Protein 5J0C (pdb70)

Radius of gyration: 17.99 Å; Cα contacts (8 Å, |Δi|>4): 665; chains: 2; bounding box: 39×38×58 Å

Foldseek 3Di:
DKKWKWWKKADADAAWKFKFFPDPQTRQDTFGAHPRRMTTDTDIGPSADCDDPRHQQQTKIWIFRDHDPDPDTDIWIFGWHWDDDDPQKTKTKTWTDDPDRITIIMMIMDGD/DFKKKKWWKKAPADAAWKFKAWPPADGGPDIFGAHNRRMTTDTDIGGPADCDDPRHQQQIKIWIFSDHDDDPDTDIWIFGWHWDDDDPFKTKTKTWTGDPDPITIIMIMIGGHD

InterPro domains:
  IPR001424 Superoxide dismutase, copper/zinc binding domain [PF00080] (15-150)
  IPR001424 Superoxide dismutase, copper/zinc binding domain [PR00068] (45-67)
  IPR001424 Superoxide dismutase, copper/zinc binding domain [PR00068] (81-90)
  IPR001424 Superoxide dismutase, copper/zinc binding domain [PR00068] (100-122)
  IPR001424 Superoxide dismutase, copper/zinc binding domain [PR00068] (125-151)
  IPR001424 Superoxide dismutase, copper/zinc binding domain [cd00305] (3-147)
  IPR018152 Superoxide dismutase, copper/zinc, binding site [PS00087] (45-55)
  IPR018152 Superoxide dismutase, copper/zinc, binding site [PS00332] (139-150)
  IPR024134 Superoxide dismutase (Cu/Zn) / superoxide dismutase copper chaperone [PTHR10003] (2-152)
  IPR036423 Superoxide dismutase-like, copper/zinc binding domain superfamily [G3DSA:2.60.40.200] (2-154)
  IPR036423 Superoxide dismutase-like, copper/zinc binding domain superfamily [SSF49329] (3-153)

Organism: Homo sapiens (NCBI:txid9606)

Sequence (226 aa):
APVKVWGSIKGLTEGLHGFHVHGAGGDLGNVTADKDGVADVSIEDSVISLSGDHSIIGRTLVVHEKAGAGAGSRLASGVIGIAQAGAGATKAVAVLKGDGPVQGIINFEQKEMAPVKVWGSIKGLTEGLHGFHVHGAGGDLGNVTADKDGVADVSIEDSVISLSGDHSIIGRTLVVHEKAGAGAGSRLASGVIGIAQQAGAGATKAVAVLKGDGPVQGIINFEQKES

GO terms:
  GO:0004784 superoxide dismutase activity (F, IDA)
  GO:0019430 removal of superoxide radicals (P, IDA)
  GO:0042803 protein homodimerization activity (F, IPI)
  GO:0005737 cytoplasm (C, IDA)
  GO:0005634 nucleus (C, IDA)
  GO:0043087 regulation of GTPase activity (P, IDA)
  GO:0031267 small GTPase binding (F, IDA)
  GO:0032930 positive regulation of superoxide anion generation (P, IDA)
  GO:0072593 reactive oxygen species metabolic process (P, IDA)
  GO:0005515 protein binding (F, IPI)
  GO:0005758 mitochondrial intermembrane space (C, IDA)
  GO:0005829 cytosol (C, TAS)
  GO:0005739 mitochondrion (C, HTP)
  GO:0005576 extracellular region (C, TAS)
  GO:0005758 mitochondrial intermembrane space (C, TAS)
  GO:0042802 identical protein binding (F, IPI)
  GO:0006801 superoxide metabolic process (P, IDA)
  GO:1902177 positive regulation of oxidative stress-induced intrinsic apoptotic signaling pathway (P, IMP)
  GO:0005654 nucleoplasm (C, IDA)
  GO:0005829 cytosol (C, IDA)

Solvent-accessible surface area: 11356 Å² total; per-residue (Å²): 82,49,0,89,1,3,13,29,0,96,25,9,82,119,24,85,0,9,0,51,2,132,50,91,50,5,117,22,26,75,5,87,2,66,175,108,6,42,0,84,3,48,48,117,20,89,125,9,31,7,66,63,139,130,25,2,49,50,61,43,0,17,0,50,18,99,36,35,118,36,96,78,29,156,85,0,45,11,93,1,30,138,20,93,32,35,112,34,21,30,8,0,37,0,95,1,136,12,59,68,97,8,79,2,51,0,4,0,17,17,157,155,156,19,57,0,95,1,4,13,48,0,112,25,10,82,108,24,92,1,11,0,43,0,126,49,54,58,26,106,20,30,92,8,83,2,69,176,123,6,47,0,75,6,32,67,108,29,91,134,18,9,5,31,53,147,148,32,3,54,50,109,44,0,9,0,48,22,93,38,36,114,33,101,75,24,160,89,0,42,10,90,1,30,118,21,100,19,42,113,47,30,19,19,0,37,0,93,1,126,17,57,68,86,8,73,9,45,0,4,0,20,5,152,72,131

Structure (mmCIF, N/CA/C/O backbone):
data_5J0C
#
_entry.id   5J0C
#
_cell.length_a   73.310
_cell.length_b   73.310
_cell.length_c   68.680
_cell.angle_alpha   90.000
_cell.angle_beta   90.000
_cell.angle_gamma   120.000
#
_symmetry.space_group_name_H-M   'P 65'
#
loop_
_entity.id
_entity.type
_entity.pdbx_description
1 polymer 'Superoxide dismutase [Cu-Zn],Superoxide dismutase [Cu-Zn],OXIDOREDUCTASE,Superoxide dismutase [Cu-Zn]'
2 water water
#
loop_
_atom_site.group_PDB
_atom_site.id
_atom_site.type_symbol
_atom_site.label_atom_id
_atom_site.label_alt_id
_atom_site.label_comp_id
_atom_site.label_asym_id
_atom_site.label_entity_id
_atom_site.label_seq_id
_atom_site.pdbx_PDB_ins_code
_atom_site.Cartn_x
_atom_site.Cartn_y
_atom_site.Cartn_z
_atom_site.occupancy
_atom_site.B_iso_or_equiv
_atom_site.auth_seq_id
_atom_site.auth_comp_id
_atom_site.auth_asym_id
_atom_site.auth_atom_id
_atom_site.pdbx_PDB_model_num
ATOM 1 N N . ALA A 1 2 ? -34.093 28.892 2.518 1.00 32.36 1 ALA A N 1
ATOM 2 C CA . ALA A 1 2 ? -32.849 29.531 3.057 1.00 28.67 1 ALA A CA 1
ATOM 3 C C . ALA A 1 2 ? -31.604 28.920 2.426 1.00 25.70 1 ALA A C 1
ATOM 4 O O . ALA A 1 2 ? -31.559 27.708 2.215 1.00 24.10 1 ALA A O 1
ATOM 6 N N . PRO A 1 3 ? -30.576 29.747 2.153 1.00 22.81 2 PRO A N 1
ATOM 7 C CA . PRO A 1 3 ? -29.345 29.202 1.577 1.00 19.29 2 PRO A CA 1
ATOM 8 C C . PRO A 1 3 ? -28.645 28.199 2.483 1.00 16.43 2 PRO A C 1
ATOM 9 O O . PRO A 1 3 ? -28.686 28.322 3.704 1.00 18.46 2 PRO A O 1
ATOM 13 N N . VAL A 1 4 ? -28.011 27.209 1.869 1.00 14.61 3 VAL A N 1
ATOM 14 C CA . VAL A 1 4 ? -27.180 26.269 2.598 1.00 13.01 3 VAL A CA 1
ATOM 15 C C . VAL A 1 4 ? -25.736 26.771 2.576 1.00 14.06 3 VAL A C 1
ATOM 16 O O . VAL A 1 4 ? -25.201 27.080 1.512 1.00 15.91 3 VAL A O 1
ATOM 20 N N . LYS A 1 5 ? -25.125 26.869 3.755 1.00 13.02 4 LYS A N 1
ATOM 21 C CA . LYS A 1 5 ? -23.713 27.212 3.868 1.00 13.75 4 LYS A CA 1
ATOM 22 C C . LYS A 1 5 ? -22.909 25.910 3.862 1.00 12.00 4 LYS A C 1
ATOM 23 O O . LYS A 1 5 ? -23.212 24.980 4.619 1.00 13.95 4 LYS A O 1
ATOM 29 N N . VAL A 1 6 ? -21.895 25.848 2.998 1.00 12.00 5 VAL A N 1
ATOM 30 C CA . VAL A 1 6 ? -21.070 24.656 2.831 1.00 10.96 5 VAL A CA 1
ATOM 31 C C . VAL A 1 6 ? -19.622 25.059 3.095 1.00 12.08 5 VAL A C 1
ATOM 32 O O . VAL A 1 6 ? -19.086 25.939 2.424 1.00 13.21 5 VAL A O 1
ATOM 36 N N . TRP A 1 7 ? -18.994 24.449 4.088 1.00 10.96 6 TRP A N 1
ATOM 37 C CA . TRP A 1 7 ? -17.643 24.851 4.445 1.00 10.33 6 TRP A CA 1
ATOM 38 C C . TRP A 1 7 ? -16.853 23.723 5.078 1.00 10.61 6 TRP A C 1
ATOM 39 O O . TRP A 1 7 ? -17.415 22.817 5.686 1.00 12.24 6 TRP A O 1
ATOM 50 N N . GLY A 1 8 ? -15.536 23.818 4.942 1.00 10.57 7 GLY A N 1
ATOM 51 C CA . GLY A 1 8 ? -14.617 22.864 5.535 1.00 10.55 7 GLY A CA 1
ATOM 52 C C . GLY A 1 8 ? -13.358 22.820 4.712 1.00 10.29 7 GLY A C 1
ATOM 53 O O . GLY A 1 8 ? -12.989 23.812 4.062 1.00 11.33 7 GLY A O 1
ATOM 54 N N . SER A 1 9 ? -12.700 21.665 4.715 1.00 11.27 8 SER A N 1
ATOM 55 C CA . SER A 1 9 ? -11.470 21.528 3.966 1.00 12.11 8 SER A CA 1
ATOM 56 C C . SER A 1 9 ? -11.263 20.089 3.545 1.00 12.79 8 SER A C 1
ATOM 57 O O . SER A 1 9 ? -11.760 19.151 4.175 1.00 13.80 8 SER A O 1
ATOM 60 N N . ILE A 1 10 ? -10.523 19.943 2.461 1.00 13.89 9 ILE A N 1
ATOM 61 C CA . ILE A 1 10 ? -10.118 18.659 1.929 1.00 13.03 9 ILE A CA 1
ATOM 62 C C . ILE A 1 10 ? -8.610 18.700 1.741 1.00 13.19 9 ILE A C 1
ATOM 63 O O . ILE A 1 10 ? -8.063 19.674 1.223 1.00 14.32 9 ILE A O 1
ATOM 68 N N . LYS A 1 11 ? -7.949 17.630 2.155 1.00 14.12 10 LYS A N 1
ATOM 69 C CA . LYS A 1 11 ? -6.499 17.561 2.127 1.00 16.50 10 LYS A CA 1
ATOM 70 C C . LYS A 1 11 ? -6.064 16.350 1.301 1.00 15.14 10 LYS A C 1
ATOM 71 O O . LYS A 1 11 ? -6.873 15.465 0.999 1.00 13.33 10 LYS A O 1
ATOM 77 N N . GLY A 1 12 ? -4.800 16.349 0.888 1.00 14.89 11 GLY A N 1
ATOM 78 C CA . GLY A 1 12 ? -4.234 15.249 0.130 1.00 15.38 11 GLY A CA 1
ATOM 79 C C . GLY A 1 12 ? -4.495 15.288 -1.358 1.00 14.54 11 GLY A C 1
ATOM 80 O O . GLY A 1 12 ? -4.205 14.322 -2.072 1.00 18.07 11 GLY A O 1
ATOM 81 N N . LEU A 1 13 ? -5.042 16.403 -1.836 1.00 13.30 12 LEU A N 1
ATOM 82 C CA . LEU A 1 13 ? -5.356 16.572 -3.249 1.00 13.44 12 LEU A CA 1
ATOM 83 C C . LEU A 1 13 ? -4.154 17.029 -4.066 1.00 15.35 12 LEU A C 1
ATOM 84 O O . LEU A 1 13 ? -3.227 17.643 -3.540 1.00 16.90 12 LEU A O 1
ATOM 89 N N . THR A 1 14 ? -4.183 16.740 -5.361 1.00 15.72 13 THR A N 1
ATOM 90 C CA . THR A 1 14 ? -3.239 17.347 -6.283 1.00 17.38 13 THR A CA 1
ATOM 91 C C . THR A 1 14 ? -3.580 18.832 -6.404 1.00 15.70 13 THR A C 1
ATOM 92 O O . THR A 1 14 ? -4.744 19.230 -6.258 1.00 16.43 13 THR A O 1
ATOM 96 N N . GLU A 1 15 ? -2.562 19.651 -6.650 1.00 16.23 14 GLU A N 1
ATOM 97 C CA . GLU A 1 15 ? -2.750 21.095 -6.787 1.00 15.86 14 GLU A CA 1
ATOM 98 C C . GLU A 1 15 ? -3.686 21.375 -7.962 1.00 16.84 14 GLU A C 1
ATOM 99 O O . GLU A 1 15 ? -3.572 20.754 -9.017 1.00 18.47 14 GLU A O 1
ATOM 105 N N . GLY A 1 16 ? -4.630 22.287 -7.756 1.00 14.66 15 GLY A N 1
ATOM 106 C CA . GLY A 1 16 ? -5.527 22.709 -8.810 1.00 14.82 15 GLY A CA 1
ATOM 107 C C . GLY A 1 16 ? -6.995 22.486 -8.515 1.00 13.38 15 GLY A C 1
ATOM 108 O O . GLY A 1 16 ? -7.410 22.327 -7.361 1.00 13.69 15 GLY A O 1
ATOM 109 N N . LEU A 1 17 ? -7.762 22.463 -9.594 1.00 14.74 16 LEU A N 1
ATOM 110 C CA . LEU A 1 17 ? -9.213 22.450 -9.557 1.00 13.45 16 LEU A CA 1
ATOM 111 C C . LEU A 1 17 ? -9.755 21.027 -9.498 1.00 13.73 16 LEU A C 1
ATOM 112 O O . LEU A 1 17 ? -9.325 20.177 -10.262 1.00 16.60 16 LEU A O 1
ATOM 117 N N . HIS A 1 18 ? -10.703 20.783 -8.596 1.00 11.68 17 HIS A N 1
ATOM 118 C CA . HIS A 1 18 ? -11.317 19.470 -8.421 1.00 11.66 17 HIS A CA 1
ATOM 119 C C . HIS A 1 18 ? -12.830 19.581 -8.387 1.00 11.68 17 HIS A C 1
ATOM 120 O O . HIS A 1 18 ? -13.390 20.290 -7.555 1.00 11.40 17 HIS A O 1
ATOM 127 N N . GLY A 1 19 ? -13.493 18.862 -9.285 1.00 11.9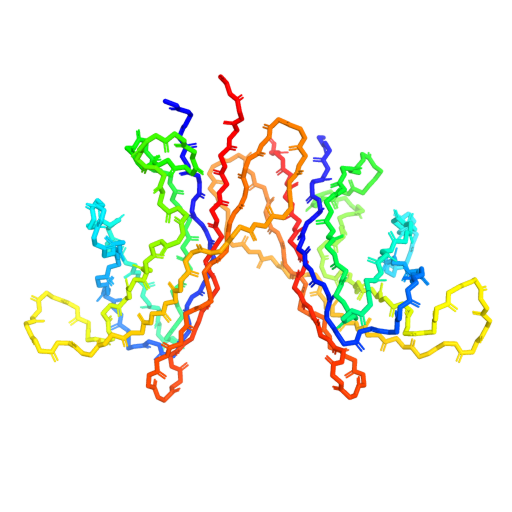2 18 GLY A N 1
ATOM 128 C CA . GLY A 1 19 ? -14.945 18.815 -9.306 1.00 12.15 18 GLY A CA 1
ATOM 129 C C . GLY A 1 19 ? -15.516 18.343 -7.975 1.00 10.71 18 GLY A C 1
ATOM 130 O O . GLY A 1 19 ? -14.985 17.427 -7.349 1.00 11.10 18 GLY A O 1
ATOM 131 N N . PHE A 1 20 ? -16.615 18.963 -7.566 1.00 11.00 19 PHE A N 1
ATOM 132 C CA . PHE A 1 20 ? -17.162 18.823 -6.203 1.00 9.75 19 PHE A CA 1
ATOM 133 C C . PHE A 1 20 ? -18.681 18.718 -6.326 1.00 9.63 19 PHE A C 1
ATOM 134 O O . PHE A 1 20 ? -19.338 19.702 -6.664 1.00 9.57 19 PHE A O 1
ATOM 142 N N . HIS A 1 21 ? -19.232 17.525 -6.112 1.00 9.39 20 HIS A N 1
ATOM 143 C CA . HIS A 1 21 ? -20.647 17.268 -6.403 1.00 9.86 20 HIS A CA 1
ATOM 144 C C . HIS A 1 21 ? -21.338 16.481 -5.311 1.00 9.84 20 HIS A C 1
ATOM 145 O O . HIS A 1 21 ? -20.731 15.632 -4.678 1.00 10.43 20 HIS A O 1
ATOM 152 N N . VAL A 1 22 ? -22.633 16.739 -5.138 1.00 10.53 21 VAL A N 1
ATOM 153 C CA . VAL A 1 22 ? -23.513 15.843 -4.420 1.00 10.05 21 VAL A CA 1
ATOM 154 C C . VAL A 1 22 ? -24.119 14.908 -5.454 1.00 11.46 21 VAL A C 1
ATOM 155 O O . VAL A 1 22 ? -24.656 15.361 -6.464 1.00 12.69 21 VAL A O 1
ATOM 159 N N . HIS A 1 23 ? -24.014 13.609 -5.216 1.00 11.65 22 HIS A N 1
ATOM 160 C CA . HIS A 1 23 ? -24.568 12.620 -6.125 1.00 13.53 22 HIS A CA 1
ATOM 161 C C . HIS A 1 23 ? -26.051 12.865 -6.387 1.00 15.46 22 HIS A C 1
ATOM 162 O O . HIS A 1 23 ? -26.822 13.105 -5.462 1.00 19.42 22 HIS A O 1
ATOM 169 N N . GLY A 1 24 ? -26.430 12.814 -7.661 1.00 17.13 23 GLY A N 1
ATOM 170 C CA . GLY A 1 24 ? -27.834 12.941 -8.064 1.00 19.13 23 GLY A CA 1
ATOM 171 C C . GLY A 1 24 ? -28.208 14.295 -8.628 1.00 19.95 23 GLY A C 1
ATOM 172 O O . GLY A 1 24 ? -27.348 15.134 -8.867 1.00 20.75 23 GLY A O 1
ATOM 173 N N . ALA A 1 25 ? -29.503 14.509 -8.827 1.00 23.43 24 ALA A N 1
ATOM 174 C CA . ALA A 1 25 ? -29.993 15.745 -9.436 1.00 24.10 24 ALA A CA 1
ATOM 175 C C . ALA A 1 25 ? -29.741 16.942 -8.536 1.00 20.76 24 ALA A C 1
ATOM 176 O O . ALA A 1 25 ? -29.826 16.840 -7.316 1.00 22.64 24 ALA A O 1
ATOM 178 N N . 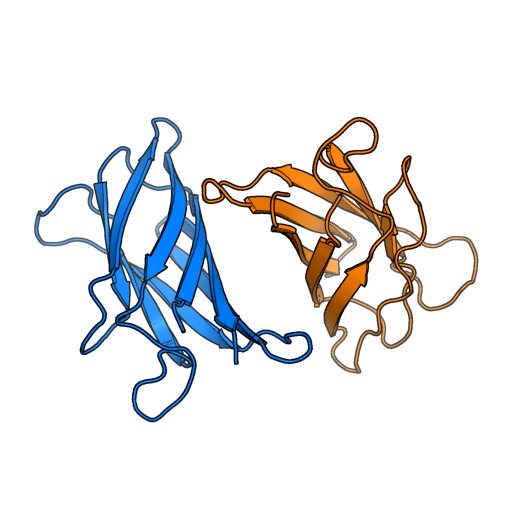GLY A 1 26 ? -29.420 18.074 -9.150 1.00 18.56 25 GLY A N 1
ATOM 179 C CA . GLY A 1 26 ? -29.270 19.331 -8.422 1.00 18.24 25 GLY A CA 1
ATOM 180 C C . GLY A 1 26 ? -28.029 19.370 -7.554 1.00 15.91 25 GLY A C 1
ATOM 181 O O . GLY A 1 26 ? -28.003 20.080 -6.554 1.00 17.25 25 GLY A O 1
ATOM 182 N N . GLY A 1 27 ? -26.997 18.614 -7.938 1.00 14.32 26 GLY A N 1
ATOM 183 C CA . GLY A 1 27 ? -25.829 18.437 -7.075 1.00 12.97 26 GLY A CA 1
ATOM 184 C C . GLY A 1 27 ? -24.487 18.983 -7.532 1.00 12.82 26 GLY A C 1
ATOM 185 O O . GLY A 1 27 ? -23.479 18.684 -6.901 1.00 14.96 26 GLY A O 1
ATOM 186 N N . ASP A 1 28 ? -24.455 19.792 -8.592 1.00 13.95 27 ASP A N 1
ATOM 187 C CA . ASP A 1 28 ? -23.193 20.275 -9.130 1.00 15.12 27 ASP A CA 1
ATOM 188 C C . ASP A 1 28 ? -22.750 21.518 -8.372 1.00 14.53 27 ASP A C 1
ATOM 189 O O . ASP A 1 28 ? -23.046 22.651 -8.777 1.00 16.42 27 ASP A O 1
ATOM 194 N N . LEU A 1 29 ? -22.016 21.311 -7.281 1.00 14.48 28 LEU A N 1
ATOM 195 C CA . LEU A 1 29 ? -21.670 22.416 -6.379 1.00 15.30 28 LEU A CA 1
ATOM 196 C C . LEU A 1 29 ? -20.654 23.344 -6.996 1.00 17.25 28 LEU A C 1
ATOM 197 O O . LEU A 1 29 ? -20.636 24.526 -6.676 1.00 22.62 28 LEU A O 1
ATOM 202 N N . GLY A 1 30 ? -19.835 22.804 -7.894 1.00 12.63 29 GLY A N 1
ATOM 203 C CA . GLY A 1 30 ? -18.769 23.550 -8.556 1.00 13.02 29 GLY A CA 1
ATOM 204 C C . GLY A 1 30 ? -17.454 22.818 -8.408 1.00 13.89 29 GLY A C 1
ATOM 205 O O . GLY A 1 30 ? -17.368 21.611 -8.679 1.00 13.15 29 GLY A O 1
ATOM 206 N N . ASN A 1 31 ? -16.429 23.555 -7.993 1.00 14.38 30 ASN A N 1
ATOM 207 C CA . ASN A 1 31 ? -15.098 23.006 -7.783 1.00 12.48 30 ASN A CA 1
ATOM 208 C C . ASN A 1 31 ? -14.523 23.460 -6.468 1.00 12.35 30 ASN A C 1
ATOM 209 O O . ASN A 1 31 ? -14.918 24.500 -5.928 1.00 14.56 30 ASN A O 1
ATOM 214 N N . VAL A 1 32 ? -13.573 22.675 -5.969 1.00 11.24 31 VAL A N 1
ATOM 215 C CA . VAL A 1 32 ? -12.676 23.126 -4.909 1.00 11.40 31 VAL A CA 1
ATOM 216 C C . VAL A 1 32 ? -11.288 23.328 -5.515 1.00 11.45 31 VAL A C 1
ATOM 217 O O . VAL A 1 32 ? -10.936 22.708 -6.526 1.00 12.84 31 VAL A O 1
ATOM 221 N N . THR A 1 33 ? -10.517 24.212 -4.901 1.00 11.09 32 THR A N 1
ATOM 222 C CA . THR A 1 33 ? -9.194 24.546 -5.391 1.00 12.25 32 THR A CA 1
ATOM 223 C C . THR A 1 33 ? -8.174 24.153 -4.341 1.00 12.37 32 THR A C 1
ATOM 224 O O . THR A 1 33 ? -8.185 24.679 -3.233 1.00 14.05 32 THR A O 1
ATOM 228 N N . ALA A 1 34 ? -7.301 23.223 -4.701 1.00 12.98 33 ALA A N 1
ATOM 229 C CA . ALA A 1 34 ? -6.262 22.762 -3.798 1.00 12.48 33 ALA A CA 1
ATOM 230 C C . ALA A 1 34 ? -4.989 23.565 -4.031 1.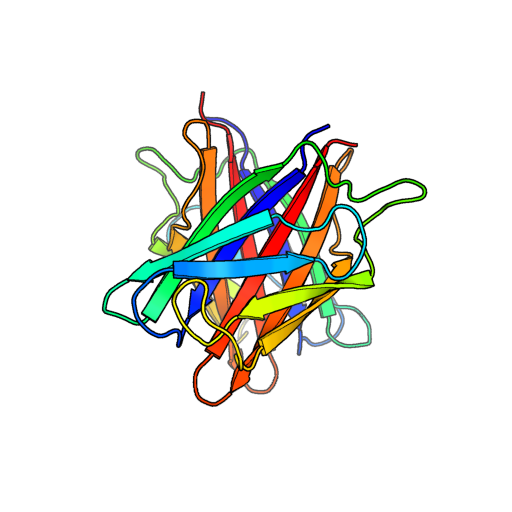00 13.69 33 ALA A C 1
ATOM 231 O O . ALA A 1 34 ? -4.595 23.791 -5.175 1.00 14.93 33 ALA A O 1
ATOM 233 N N . ASP A 1 35 ? -4.353 23.985 -2.940 1.00 14.03 34 ASP A N 1
ATOM 234 C CA . ASP A 1 35 ? -3.091 24.729 -2.994 1.00 14.99 34 ASP A CA 1
ATOM 235 C C . ASP A 1 35 ? -1.872 23.820 -3.239 1.00 16.50 34 ASP A C 1
ATOM 236 O O . ASP A 1 35 ? -2.016 22.610 -3.446 1.00 14.95 34 ASP A O 1
ATOM 241 N N . LYS A 1 36 ? -0.678 24.408 -3.222 1.00 19.11 35 LYS A N 1
ATOM 242 C CA . LYS A 1 36 ? 0.578 23.654 -3.397 1.00 20.13 35 LYS A CA 1
ATOM 243 C C . LYS A 1 36 ? 0.854 22.579 -2.333 1.00 21.19 35 LYS A C 1
ATOM 244 O O . LYS A 1 36 ? 1.732 21.729 -2.527 1.00 26.49 35 LYS A O 1
ATOM 250 N N . ASP A 1 37 ? 0.127 22.639 -1.221 1.00 18.04 36 ASP A N 1
ATOM 251 C CA . ASP A 1 37 ? 0.215 21.659 -0.151 1.00 17.01 36 ASP A CA 1
ATOM 252 C C . ASP A 1 37 ? -0.886 20.599 -0.270 1.00 14.88 36 ASP A C 1
ATOM 253 O O . ASP A 1 37 ? -0.967 19.711 0.574 1.00 17.38 36 ASP A O 1
ATOM 258 N N . GLY A 1 38 ? -1.733 20.708 -1.298 1.00 13.91 37 GLY A N 1
ATOM 259 C CA . GLY A 1 38 ? -2.822 19.761 -1.517 1.00 13.86 37 GLY A CA 1
ATOM 260 C C . GLY A 1 38 ? -4.044 19.992 -0.657 1.00 13.31 37 GLY A C 1
ATOM 261 O O . GLY A 1 38 ? -4.876 19.094 -0.502 1.00 13.42 37 GLY A O 1
ATOM 262 N N . VAL A 1 39 ? -4.161 21.200 -0.112 1.00 12.59 38 VAL A N 1
ATOM 263 C CA . VAL A 1 39 ? -5.238 21.550 0.795 1.00 12.27 38 VAL A CA 1
ATOM 264 C C . VAL A 1 39 ? -6.209 22.486 0.084 1.00 11.63 38 VAL A C 1
ATOM 265 O O . VAL A 1 39 ? -5.793 23.508 -0.481 1.00 12.65 38 VAL A O 1
ATOM 269 N N . ALA A 1 40 ? -7.493 22.120 0.106 1.00 11.19 39 ALA A N 1
ATOM 270 C CA . ALA A 1 40 ? -8.550 22.942 -0.458 1.00 11.24 39 ALA A CA 1
ATOM 271 C C . ALA A 1 40 ? -9.494 23.390 0.648 1.00 12.22 39 ALA A C 1
ATOM 272 O O . ALA A 1 40 ? -10.105 22.565 1.315 1.00 15.56 39 ALA A O 1
ATOM 274 N N . ASP A 1 41 ? -9.589 24.699 0.843 1.00 12.56 40 ASP A N 1
ATOM 275 C CA . ASP A 1 41 ? -10.576 25.289 1.738 1.00 12.52 40 ASP A CA 1
ATOM 276 C C . ASP A 1 41 ? -11.852 25.524 0.967 1.00 12.24 40 ASP A C 1
ATOM 277 O O . ASP A 1 41 ? -11.841 25.985 -0.175 1.00 14.47 40 ASP A O 1
ATOM 282 N N . VAL A 1 42 ? -12.958 25.250 1.633 1.00 11.11 41 VAL A N 1
ATOM 283 C CA . VAL A 1 42 ? -14.280 25.379 1.040 1.00 11.81 41 VAL A CA 1
ATOM 284 C C . VAL A 1 42 ? -15.097 26.350 1.870 1.00 12.39 41 VAL A C 1
ATOM 285 O O . VAL A 1 42 ? -15.176 26.208 3.087 1.00 13.18 41 VAL A O 1
ATOM 289 N N . SER A 1 43 ? -15.705 27.323 1.194 1.00 13.55 42 SER A N 1
ATOM 290 C CA . SER A 1 43 ? -16.649 28.251 1.812 1.00 13.83 42 SER A CA 1
ATOM 291 C C . SER A 1 43 ? -17.623 28.749 0.742 1.00 14.05 42 SER A C 1
ATOM 292 O O . SER A 1 43 ? -17.338 29.720 0.028 1.00 18.90 42 SER A O 1
ATOM 295 N N . ILE A 1 44 ? -18.759 28.064 0.636 1.00 15.82 43 ILE A N 1
ATOM 296 C CA . ILE A 1 44 ? -19.742 28.255 -0.436 1.00 15.30 43 ILE A CA 1
ATOM 297 C C . ILE A 1 44 ? -21.100 28.519 0.211 1.00 15.24 43 ILE A C 1
ATOM 298 O O . ILE A 1 44 ? -21.412 28.001 1.285 1.00 16.40 43 ILE A O 1
ATOM 303 N N . GLU A 1 45 ? -21.889 29.346 -0.461 1.00 16.33 44 GLU A N 1
ATOM 304 C CA . GLU A 1 45 ? -23.290 29.535 -0.163 1.00 17.17 44 GLU A CA 1
ATOM 305 C C . GLU A 1 45 ? -24.038 28.992 -1.375 1.00 16.03 44 GLU A C 1
ATOM 306 O O . GLU A 1 45 ? -23.649 29.254 -2.527 1.00 16.46 44 GLU A O 1
ATOM 312 N N . ASP A 1 46 ? -25.085 28.217 -1.126 1.00 14.10 45 ASP A N 1
ATOM 313 C CA . ASP A 1 46 ? -25.794 27.530 -2.198 1.00 13.95 45 ASP A CA 1
ATOM 314 C C . ASP A 1 46 ? -27.292 27.561 -1.932 1.00 13.89 45 ASP A C 1
ATOM 315 O O . ASP A 1 46 ? -27.763 26.973 -0.958 1.00 15.93 45 ASP A O 1
ATOM 320 N N . SER A 1 47 ? -28.028 28.253 -2.805 1.00 16.67 46 SER A N 1
ATOM 321 C CA . SER A 1 47 ? -29.478 28.385 -2.662 1.00 17.64 46 SER A CA 1
ATOM 322 C C . SER A 1 47 ? -30.257 27.394 -3.533 1.00 18.03 46 SER A C 1
ATOM 323 O O . SER A 1 47 ? -31.485 27.446 -3.583 1.00 22.29 46 SER A O 1
ATOM 326 N N . VAL A 1 48 ? -29.545 26.489 -4.202 1.00 17.49 47 VAL A N 1
ATOM 327 C CA . VAL A 1 48 ? -30.170 25.432 -5.003 1.00 19.82 47 VAL A CA 1
ATOM 328 C C . VAL A 1 48 ? -30.419 24.174 -4.168 1.00 18.28 47 VAL A C 1
ATOM 329 O O . VAL A 1 48 ? -31.471 23.555 -4.281 1.00 22.84 47 VAL A O 1
ATOM 333 N N . ILE A 1 49 ? -29.435 23.782 -3.365 1.00 16.58 48 ILE A N 1
ATOM 334 C CA . ILE A 1 49 ? -29.562 22.615 -2.487 1.00 14.61 48 ILE A CA 1
ATOM 335 C C . ILE A 1 49 ? -30.316 22.959 -1.204 1.00 14.34 48 ILE A C 1
ATOM 336 O O . ILE A 1 49 ? -30.462 24.124 -0.845 1.00 17.04 48 ILE A O 1
ATOM 341 N N . SER A 1 50 ? -30.787 21.932 -0.515 1.00 14.76 49 SER A N 1
ATOM 342 C CA . SER A 1 50 ? -31.472 22.099 0.768 1.00 14.93 49 SER A CA 1
ATOM 343 C C . SER A 1 50 ? -31.156 20.939 1.697 1.00 15.52 49 SER A C 1
ATOM 344 O O . SER A 1 50 ? -30.828 19.843 1.236 1.00 15.61 49 SER A O 1
ATOM 347 N N . LEU A 1 51 ? -31.243 21.196 3.003 1.00 15.42 50 LEU A N 1
ATOM 348 C CA . LEU A 1 51 ? -31.107 20.146 4.020 1.00 16.71 50 LEU A CA 1
ATOM 349 C C . LEU A 1 51 ? -32.458 19.623 4.520 1.00 18.44 50 LEU A C 1
ATOM 350 O O . LEU A 1 51 ? -32.514 18.798 5.425 1.00 19.50 50 LEU A O 1
ATOM 355 N N . SER A 1 52 ? -33.545 20.088 3.923 1.00 22.36 51 SER A N 1
ATOM 356 C CA . SER A 1 52 ? -34.874 19.613 4.302 1.00 25.43 51 SER A CA 1
ATOM 357 C C . SER A 1 52 ? -35.781 19.548 3.088 1.00 31.05 51 SER A C 1
ATOM 358 O O . SER A 1 52 ? -35.421 20.024 2.006 1.00 32.67 51 SER A O 1
ATOM 361 N N . GLY A 1 53 ? -36.946 18.935 3.269 1.00 35.32 52 GLY A N 1
ATOM 362 C CA . GLY A 1 53 ? -37.908 18.778 2.184 1.00 41.82 52 GLY A CA 1
ATOM 363 C C . GLY A 1 53 ? -37.628 17.557 1.330 1.00 44.11 52 GLY A C 1
ATOM 364 O O . GLY A 1 53 ? -36.721 16.771 1.618 1.00 42.91 52 GLY A O 1
ATOM 365 N N . ASP A 1 54 ? -38.403 17.416 0.260 1.00 50.73 53 ASP A N 1
ATOM 366 C CA . ASP A 1 54 ? -38.374 16.196 -0.555 1.00 60.31 53 ASP A CA 1
ATOM 367 C C . ASP A 1 54 ? -37.095 16.029 -1.391 1.00 49.49 53 ASP A C 1
ATOM 368 O O . ASP A 1 54 ? -36.828 14.937 -1.896 1.00 55.90 53 ASP A O 1
ATOM 373 N N . HIS A 1 55 ? -36.309 17.098 -1.526 1.00 39.61 54 HIS A N 1
ATOM 374 C CA . HIS A 1 55 ? -35.020 17.025 -2.216 1.00 37.92 54 HIS A CA 1
ATOM 375 C C . HIS A 1 55 ? -33.831 17.284 -1.280 1.00 28.31 54 HIS A C 1
ATOM 376 O O . HIS A 1 55 ? -32.745 17.661 -1.730 1.00 31.61 54 HIS A O 1
ATOM 383 N N . SER A 1 56 ? -34.029 17.052 0.013 1.00 25.89 55 SER A N 1
ATOM 384 C CA . SER A 1 56 ? -32.951 17.181 0.984 1.00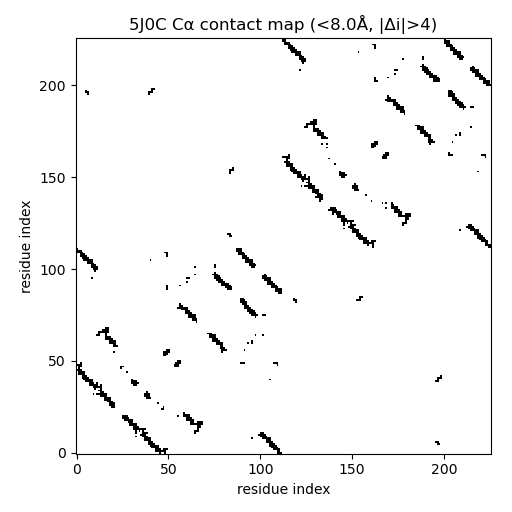 20.39 55 SER A CA 1
ATOM 385 C C . SER A 1 56 ? -31.730 16.370 0.573 1.00 18.15 55 SER A C 1
ATOM 386 O O . SER A 1 56 ? -31.863 15.233 0.116 1.00 22.45 55 SER A O 1
ATOM 389 N N . ILE A 1 57 ? -30.542 16.947 0.757 1.00 15.75 56 ILE A N 1
ATOM 390 C CA . ILE A 1 57 ? -29.301 16.231 0.453 1.00 15.41 56 ILE A CA 1
ATOM 391 C C . ILE A 1 57 ? -28.802 15.362 1.609 1.00 13.78 56 ILE A C 1
ATOM 392 O O . ILE A 1 57 ? -27.801 14.668 1.465 1.00 14.62 56 ILE A O 1
ATOM 397 N N . ILE A 1 58 ? -29.503 15.377 2.740 1.00 13.10 57 ILE A N 1
ATOM 398 C CA . ILE A 1 58 ? -29.170 14.489 3.852 1.00 12.63 57 ILE A CA 1
ATOM 399 C C . ILE A 1 58 ? -29.225 13.036 3.363 1.00 11.91 57 ILE A C 1
ATOM 400 O O . ILE A 1 58 ? -30.211 12.598 2.766 1.00 14.95 57 ILE A O 1
ATOM 405 N N . GLY A 1 59 ? -28.152 12.297 3.628 1.00 11.81 58 GLY A N 1
ATOM 406 C CA . GLY A 1 59 ? -28.039 10.920 3.198 1.00 12.25 58 GLY A CA 1
ATOM 407 C C . GLY A 1 59 ? -27.540 10.713 1.785 1.00 12.84 58 GLY A C 1
ATOM 408 O O . GLY A 1 59 ? -27.350 9.565 1.375 1.00 13.17 58 GLY A O 1
ATOM 409 N N . ARG A 1 60 ? -27.360 11.798 1.025 1.00 11.16 59 ARG A N 1
ATOM 410 C CA . ARG A 1 60 ? -26.742 11.702 -0.284 1.00 10.66 59 ARG A CA 1
ATOM 411 C C . ARG A 1 60 ? -25.226 11.690 -0.125 1.00 10.01 59 ARG A C 1
ATOM 412 O O . ARG A 1 60 ? -24.684 12.112 0.906 1.00 10.91 59 ARG A O 1
ATOM 420 N N . THR A 1 61 ? -24.543 11.208 -1.151 1.00 10.01 60 THR A N 1
ATOM 421 C CA . THR A 1 61 ? -23.096 11.110 -1.128 1.00 10.45 60 THR A CA 1
ATOM 422 C C . THR A 1 61 ? -22.451 12.349 -1.748 1.00 9.70 60 THR A C 1
ATOM 423 O O . THR A 1 61 ? -22.812 12.769 -2.856 1.00 11.72 60 THR A O 1
ATOM 427 N N . LEU A 1 62 ? -21.507 12.927 -1.014 1.00 10.21 61 LEU A N 1
ATOM 428 C CA . LEU A 1 62 ? -20.703 14.040 -1.494 1.00 9.74 61 LEU A CA 1
ATOM 429 C C . LEU A 1 62 ? -19.432 13.464 -2.084 1.00 9.36 61 LEU A C 1
ATOM 430 O O . LEU A 1 62 ? -18.820 12.583 -1.478 1.00 9.76 61 LEU A O 1
ATOM 435 N N . VAL A 1 63 ? -19.023 13.958 -3.244 1.00 9.30 62 VAL A N 1
ATOM 436 C CA . VAL A 1 63 ? -17.819 13.460 -3.898 1.00 9.21 62 VAL A CA 1
ATOM 437 C C . VAL A 1 63 ? -16.897 14.596 -4.341 1.00 9.26 62 VAL A C 1
ATOM 438 O O . VAL A 1 63 ? -17.344 15.711 -4.623 1.00 9.87 62 VAL A O 1
ATOM 442 N N . VAL A 1 64 ? -15.607 14.287 -4.401 1.00 10.26 63 VAL A N 1
ATOM 443 C CA . VAL A 1 64 ? -14.621 15.170 -4.983 1.00 10.45 63 VAL A CA 1
ATOM 444 C C . VAL A 1 64 ? -13.770 14.362 -5.962 1.00 10.55 63 VAL A C 1
ATOM 445 O O . VAL A 1 64 ? -13.300 13.282 -5.638 1.00 11.75 63 VAL A O 1
ATOM 449 N N . HIS A 1 65 ? -13.592 14.890 -7.168 1.00 10.77 64 HIS A N 1
ATOM 450 C CA . HIS A 1 65 ? -12.752 14.255 -8.172 1.00 11.90 64 HIS A CA 1
ATOM 451 C C . HIS A 1 65 ? -11.311 14.363 -7.736 1.00 13.03 64 HIS A C 1
ATOM 452 O O . HIS A 1 65 ? -10.835 15.458 -7.480 1.00 14.32 64 HIS A O 1
ATOM 459 N N . GLU A 1 66 ? -10.622 13.230 -7.648 1.00 13.53 65 GLU A N 1
ATOM 460 C CA . GLU A 1 66 ? -9.206 13.238 -7.280 1.00 14.52 65 GLU A CA 1
ATOM 461 C C . GLU A 1 66 ? -8.323 13.729 -8.425 1.00 17.13 65 GLU A C 1
ATOM 462 O O . GLU A 1 66 ? -7.256 14.281 -8.180 1.00 18.06 65 GLU A O 1
ATOM 468 N N . LYS A 1 67 ? -8.759 13.539 -9.667 1.00 17.82 66 LYS A N 1
ATOM 469 C CA . LYS A 1 67 ? -8.043 14.083 -10.823 1.00 19.81 66 LYS A CA 1
ATOM 470 C C . LYS A 1 67 ? -8.338 15.576 -10.927 1.00 19.44 66 LYS A C 1
ATOM 471 O O . LYS A 1 67 ? -9.501 15.982 -10.892 1.00 19.84 66 LYS A O 1
ATOM 477 N N . ALA A 1 68 ? -7.286 16.385 -11.027 1.00 21.44 67 ALA A N 1
ATOM 478 C CA . ALA A 1 68 ? -7.431 17.828 -11.185 1.00 18.82 67 ALA A CA 1
ATOM 479 C C . ALA A 1 68 ? -7.898 18.161 -12.601 1.00 21.29 67 ALA A C 1
ATOM 480 O O . ALA A 1 68 ? -7.571 17.451 -13.556 1.00 26.06 67 ALA A O 1
ATOM 482 N N . GLY A 1 69 ? -8.664 19.243 -12.722 1.00 25.88 68 GLY A N 1
ATOM 483 C CA . GLY A 1 69 ? -9.133 19.735 -14.013 1.00 29.49 68 GLY A CA 1
ATOM 484 C C . GLY A 1 69 ? -10.457 19.111 -14.400 1.00 33.48 68 GLY A C 1
ATOM 485 O O . GLY A 1 69 ? -11.072 18.401 -13.605 1.00 40.29 68 GLY A O 1
ATOM 486 N N . ALA A 1 70 ? -10.887 19.368 -15.633 1.00 46.48 69 ALA A N 1
ATOM 487 C CA . ALA A 1 70 ? -12.179 18.869 -16.119 1.00 52.86 69 ALA A CA 1
ATOM 488 C C . ALA A 1 70 ? -12.073 17.518 -16.857 1.00 68.21 69 ALA A C 1
ATOM 489 O O . ALA A 1 70 ? -13.023 17.101 -17.523 1.00 76.65 69 ALA A O 1
ATOM 491 N N . GLY A 1 71 ? -10.938 16.828 -16.713 1.00 68.95 70 GLY A N 1
ATOM 492 C CA . GLY A 1 71 ? -10.659 15.594 -17.464 1.00 56.88 70 GLY A CA 1
ATOM 493 C C . GLY A 1 71 ? -11.367 14.331 -16.993 1.00 62.35 70 GLY A C 1
ATOM 494 O O . GLY A 1 71 ? -11.878 14.267 -15.873 1.00 67.18 70 GLY A O 1
ATOM 495 N N . ALA A 1 72 ? -11.375 13.316 -17.859 1.00 65.60 71 ALA A N 1
ATOM 496 C CA . ALA A 1 72 ? -12.068 12.043 -17.602 1.00 64.97 71 ALA A CA 1
ATOM 497 C C . ALA A 1 72 ? -11.205 11.040 -16.826 1.00 48.07 71 ALA A C 1
ATOM 498 O O . ALA A 1 72 ? -9.994 11.220 -16.691 1.00 48.32 71 ALA A O 1
ATOM 500 N N . GLY A 1 73 ? -11.845 9.986 -16.320 1.00 48.33 72 GLY A N 1
ATOM 501 C CA . GLY A 1 73 ? -11.144 8.869 -15.675 1.00 47.87 72 GLY A CA 1
ATOM 502 C C . GLY A 1 73 ? -10.670 9.132 -14.254 1.00 43.45 72 GLY A C 1
ATOM 503 O O . GLY A 1 73 ? -9.746 8.471 -13.766 1.00 42.07 72 GLY A O 1
ATOM 504 N N . SER A 1 74 ? -11.305 10.091 -13.584 1.00 35.76 73 SER A N 1
ATOM 505 C CA . SER A 1 74 ? -10.964 10.419 -12.210 1.00 33.13 73 SER A CA 1
ATOM 506 C C . SER A 1 74 ? -11.520 9.386 -11.223 1.00 30.87 73 SER A C 1
ATOM 507 O O . SER A 1 74 ? -12.608 8.832 -11.407 1.00 41.94 73 SER A O 1
ATOM 510 N N . ARG A 1 75 ? -10.733 9.149 -10.181 1.00 29.88 74 ARG A N 1
ATOM 511 C CA . ARG A 1 75 ? -11.162 8.413 -9.007 1.00 23.73 74 ARG A CA 1
ATOM 512 C C . ARG A 1 75 ? -11.836 9.451 -8.094 1.00 16.18 74 ARG A C 1
ATOM 513 O O . ARG A 1 75 ? -11.689 10.656 -8.321 1.00 18.77 74 ARG A O 1
ATOM 521 N N . LEU A 1 76 ? -12.601 8.996 -7.104 1.00 15.89 75 LEU A N 1
ATOM 522 C CA . LEU A 1 76 ? -13.331 9.898 -6.196 1.00 12.26 75 LEU A CA 1
ATOM 523 C C . LEU A 1 76 ? -12.942 9.683 -4.752 1.00 13.09 75 LEU A C 1
ATOM 524 O O . LEU A 1 76 ? -12.672 8.559 -4.329 1.00 16.72 75 LEU A O 1
ATOM 529 N N . ALA A 1 77 ? -12.939 10.771 -3.995 1.00 13.29 76 ALA A N 1
ATOM 530 C CA . ALA A 1 77 ? -13.076 10.696 -2.554 1.00 12.64 76 ALA A CA 1
ATOM 531 C C . ALA A 1 77 ? -14.529 11.011 -2.250 1.00 11.13 76 ALA A C 1
ATOM 532 O O . ALA A 1 77 ? -15.141 11.853 -2.908 1.00 11.36 76 ALA A O 1
ATOM 534 N N . SER A 1 78 ? -15.099 10.312 -1.280 1.00 10.30 77 SER A N 1
ATOM 535 C CA . SER A 1 78 ? -16.535 10.406 -1.052 1.00 11.89 77 SER A CA 1
ATOM 536 C C . SER A 1 78 ? -16.879 10.227 0.411 1.00 11.28 77 SER A C 1
ATOM 537 O O . SER A 1 78 ? -16.100 9.672 1.192 1.00 12.18 77 SER A O 1
ATOM 540 N N . GLY A 1 79 ? -18.067 10.697 0.763 1.00 11.19 78 GLY A N 1
ATOM 541 C CA . GLY A 1 79 ? -18.626 10.460 2.084 1.00 10.37 78 GLY A CA 1
ATOM 542 C C . GLY A 1 79 ? -20.093 10.790 2.080 1.00 10.54 78 GLY A C 1
ATOM 543 O O . GLY A 1 79 ? -20.536 11.626 1.298 1.00 12.23 78 GLY A O 1
ATOM 544 N N . VAL A 1 80 ? -20.839 10.134 2.956 1.00 11.45 79 VAL A N 1
ATOM 545 C CA . VAL A 1 80 ? -22.282 10.341 3.041 1.00 10.92 79 VAL A CA 1
ATOM 546 C C . VAL A 1 80 ? -22.549 11.570 3.907 1.00 10.56 79 VAL A C 1
ATOM 547 O O . VAL A 1 80 ? -21.910 11.750 4.946 1.00 11.67 79 VAL A O 1
ATOM 551 N N . ILE A 1 81 ? -23.491 12.407 3.481 1.00 10.20 80 ILE A N 1
ATOM 552 C CA . ILE A 1 81 ? -23.886 13.590 4.245 1.00 9.66 80 ILE A CA 1
ATOM 553 C C . ILE A 1 81 ? -24.776 13.139 5.403 1.00 10.17 80 ILE A C 1
ATOM 554 O O . ILE A 1 81 ? -25.900 12.681 5.186 1.00 12.22 80 ILE A O 1
ATOM 559 N N . GLY A 1 82 ? -24.243 13.247 6.618 1.00 11.06 81 GLY A N 1
ATOM 560 C CA . GLY A 1 82 ? -24.925 12.791 7.821 1.00 10.90 81 GLY A CA 1
ATOM 561 C C . GLY A 1 82 ? -25.465 13.925 8.651 1.00 11.60 81 GLY A C 1
ATOM 562 O O . GLY A 1 82 ? -24.911 15.024 8.646 1.00 14.59 81 GLY A O 1
ATOM 563 N N . ILE A 1 83 ? -26.531 13.652 9.389 1.00 11.67 82 ILE A N 1
ATOM 564 C CA . ILE A 1 83 ? -27.138 14.655 10.255 1.00 14.43 82 ILE A CA 1
ATOM 565 C C . ILE A 1 83 ? -26.211 14.926 11.429 1.00 16.49 82 ILE A C 1
ATOM 566 O O . ILE A 1 83 ? -25.668 13.994 12.008 1.00 19.28 82 ILE A O 1
ATOM 571 N N . ALA A 1 84 ? -26.039 16.205 11.755 1.00 18.12 83 ALA A N 1
ATOM 572 C CA . ALA A 1 84 ? -25.381 16.638 12.985 1.00 19.70 83 ALA A CA 1
ATOM 573 C C . ALA A 1 84 ? -26.415 17.324 13.885 1.00 24.24 83 ALA A C 1
ATOM 574 O O . ALA A 1 84 ? -27.381 17.891 13.396 1.00 27.56 83 ALA A O 1
ATOM 576 N N . GLN A 1 85 ? -26.221 17.271 15.195 1.00 33.31 84 GLN A N 1
ATOM 577 C CA . GLN A 1 85 ? -27.135 17.964 16.116 1.00 39.59 84 GLN A CA 1
ATOM 578 C C . GLN A 1 85 ? -27.022 19.478 15.919 1.00 40.09 84 GLN A C 1
ATOM 579 O O . GLN A 1 85 ? -25.919 20.023 15.896 1.00 47.91 84 GLN A O 1
ATOM 585 N N . ALA A 1 86 ? -28.154 20.154 15.763 1.00 45.00 85 ALA A N 1
ATOM 586 C CA . ALA A 1 86 ? -28.141 21.612 15.623 1.00 46.91 85 ALA A CA 1
ATOM 587 C C . ALA A 1 86 ? -28.874 22.277 16.773 1.00 58.62 85 ALA A C 1
ATOM 588 O O . ALA A 1 86 ? -29.660 21.640 17.475 1.00 59.96 85 ALA A O 1
ATOM 590 N N . GLY A 1 87 ? -28.594 23.564 16.958 1.00 64.10 86 GLY A N 1
ATOM 591 C CA . GLY A 1 87 ? -29.324 24.389 17.910 1.00 67.99 86 GLY A CA 1
ATOM 592 C C . GLY A 1 87 ? -30.673 24.774 17.328 1.00 77.06 86 GLY A C 1
ATOM 593 O O . GLY A 1 87 ? -31.015 24.376 16.209 1.00 73.11 86 GLY A O 1
ATOM 594 N N . ALA A 1 88 ? -31.442 25.552 18.085 1.00 78.70 87 ALA A N 1
ATOM 595 C CA . ALA A 1 88 ? -32.779 25.971 17.659 1.00 74.10 87 ALA A CA 1
ATOM 596 C C . ALA A 1 88 ? -32.747 26.669 16.294 1.00 75.54 87 ALA A C 1
ATOM 597 O O . ALA A 1 88 ? -31.859 27.481 16.024 1.00 75.62 87 ALA A O 1
ATOM 599 N N . GLY A 1 89 ? -33.706 26.327 15.436 1.00 66.16 88 GLY A N 1
ATOM 600 C CA . GLY A 1 89 ? -33.890 27.001 14.148 1.00 55.67 88 GLY A CA 1
ATOM 601 C C . GLY A 1 89 ? -32.780 26.849 13.116 1.00 50.45 88 GLY A C 1
ATOM 602 O O . GLY A 1 89 ? -32.613 27.715 12.258 1.00 45.78 88 GLY A O 1
ATOM 603 N N . ALA A 1 90 ? -32.022 25.759 13.187 1.00 50.08 89 ALA A N 1
ATOM 604 C CA . ALA A 1 90 ? -31.018 25.460 12.164 1.00 34.08 89 ALA A CA 1
ATOM 605 C C . ALA A 1 90 ? -30.885 23.955 11.970 1.00 33.95 89 ALA A C 1
ATOM 606 O O . ALA A 1 90 ? -31.096 23.181 12.899 1.00 40.58 89 ALA A O 1
ATOM 608 N N . THR A 1 91 ? -30.565 23.554 10.748 1.00 24.36 90 THR A N 1
ATOM 609 C CA . THR A 1 91 ? -30.236 22.175 10.437 1.00 20.88 90 THR A CA 1
ATOM 610 C C . THR A 1 91 ? -28.754 22.142 10.090 1.00 18.86 90 THR A C 1
ATOM 611 O O . THR A 1 91 ? -28.266 23.024 9.390 1.00 17.63 90 THR A O 1
ATOM 615 N N . LYS A 1 92 ? -28.042 21.139 10.583 1.00 17.30 91 LYS A N 1
ATOM 616 C CA . LYS A 1 92 ? -26.630 20.978 10.287 1.00 16.42 91 LYS A CA 1
ATOM 617 C C . LYS A 1 92 ? -26.347 19.542 9.848 1.00 16.59 91 LYS A C 1
ATOM 618 O O . LYS A 1 92 ? -26.998 18.599 10.293 1.00 18.54 91 LYS A O 1
ATOM 624 N N . ALA A 1 93 ? -25.369 19.400 8.964 1.00 13.24 92 ALA A N 1
ATOM 625 C CA . ALA A 1 93 ? -24.926 18.100 8.468 1.00 12.54 92 ALA A CA 1
ATOM 626 C C . ALA A 1 93 ? -23.433 18.118 8.213 1.00 11.46 92 ALA A C 1
ATOM 627 O O . ALA A 1 93 ? -22.826 19.178 8.077 1.00 12.55 92 ALA A O 1
ATOM 629 N N . VAL A 1 94 ? -22.848 16.927 8.165 1.00 11.69 93 VAL A N 1
ATOM 630 C CA . VAL A 1 94 ? -21.423 16.764 7.985 1.00 10.83 93 VAL A CA 1
ATOM 631 C C . VAL A 1 94 ? -21.139 15.562 7.093 1.00 9.55 93 VAL A C 1
ATOM 632 O O . VAL A 1 94 ? -21.724 14.487 7.275 1.00 11.30 93 VAL A O 1
ATOM 636 N N . ALA A 1 95 ? -20.237 15.753 6.138 1.00 9.60 94 ALA A N 1
ATOM 637 C CA . ALA A 1 95 ? -19.722 14.662 5.326 1.00 9.45 94 ALA A CA 1
ATOM 638 C C . ALA A 1 95 ? -18.244 14.502 5.596 1.00 9.82 94 ALA A C 1
ATOM 639 O O . ALA A 1 95 ? -17.475 15.451 5.474 1.00 10.75 94 ALA A O 1
ATOM 641 N N . VAL A 1 96 ? -17.862 13.285 5.946 1.00 10.29 95 VAL A N 1
ATOM 642 C CA . VAL A 1 96 ? -16.464 12.927 6.118 1.00 10.46 95 VAL A CA 1
ATOM 643 C C . VAL A 1 96 ? -16.015 12.264 4.825 1.00 11.19 95 VAL A C 1
ATOM 644 O O . VAL A 1 96 ? -16.492 11.177 4.476 1.00 12.84 95 VAL A O 1
ATOM 648 N N . LEU A 1 97 ? -15.128 12.929 4.097 1.00 11.19 96 LEU A N 1
ATOM 649 C CA . LEU A 1 97 ? -14.670 12.426 2.807 1.00 12.41 96 LEU A CA 1
ATOM 650 C C . LEU A 1 97 ? -13.427 11.581 2.985 1.00 13.16 96 LEU A C 1
ATOM 651 O O . LEU A 1 97 ? -12.497 11.962 3.705 1.00 14.29 96 LEU A O 1
ATOM 656 N N . LYS A 1 98 ? -13.421 10.430 2.325 1.00 14.22 97 LYS A N 1
ATOM 657 C CA . LYS A 1 98 ? -12.264 9.551 2.307 1.00 16.29 97 LYS A CA 1
ATOM 658 C C . LYS A 1 98 ? -12.014 9.117 0.874 1.00 17.19 97 LYS A C 1
ATOM 659 O O . LYS A 1 98 ? -12.941 8.727 0.153 1.00 14.84 97 LYS A O 1
ATOM 665 N N . GLY A 1 99 ? -10.753 9.209 0.467 1.00 18.08 98 GLY A N 1
ATOM 666 C CA . GLY A 1 99 ? -10.320 8.736 -0.836 1.00 19.93 98 GLY A CA 1
ATOM 667 C C . GLY A 1 99 ? -9.016 7.975 -0.725 1.00 21.91 98 GLY A C 1
ATOM 668 O O . GLY A 1 99 ? -8.671 7.465 0.344 1.00 24.83 98 GLY A O 1
ATOM 669 N N . ASP A 1 100 ? -8.287 7.929 -1.832 1.00 22.68 99 ASP A N 1
ATOM 670 C CA . ASP A 1 100 ? -7.041 7.165 -1.922 1.00 24.62 99 ASP A CA 1
ATOM 671 C C . ASP A 1 100 ? -5.869 7.913 -1.308 1.00 24.43 99 ASP A C 1
ATOM 672 O O . ASP A 1 100 ? -5.838 9.150 -1.292 1.00 28.10 99 ASP A O 1
ATOM 677 N N . GLY A 1 101 ? -4.896 7.149 -0.820 1.00 29.17 100 GLY A N 1
ATOM 678 C CA . GLY A 1 101 ? -3.703 7.716 -0.200 1.00 31.15 100 GLY A CA 1
ATOM 679 C C . GLY A 1 101 ? -4.087 8.748 0.848 1.00 27.86 100 GLY A C 1
ATOM 680 O O . GLY A 1 101 ? -4.862 8.436 1.756 1.00 30.04 100 GLY A O 1
ATOM 681 N N . PRO A 1 102 ? -3.589 9.995 0.708 1.00 27.71 101 PRO A N 1
ATOM 682 C CA . PRO A 1 102 ? -3.812 10.999 1.738 1.00 22.77 101 PRO A CA 1
ATOM 683 C C . PRO A 1 102 ? -5.129 11.782 1.605 1.00 22.56 101 PRO A C 1
ATOM 684 O O . PRO A 1 102 ? -5.376 12.665 2.437 1.00 21.67 101 PRO A O 1
ATOM 688 N N . VAL A 1 103 ? -5.976 11.473 0.614 1.00 21.08 102 VAL A N 1
ATOM 689 C CA . VAL A 1 103 ? -7.173 12.310 0.382 1.00 19.09 102 VAL A CA 1
ATOM 690 C C . VAL A 1 103 ? -8.227 12.096 1.463 1.00 16.22 102 VAL A C 1
ATOM 691 O O . VAL A 1 103 ? -8.755 10.997 1.642 1.00 18.29 102 VAL A O 1
ATOM 695 N N . GLN A 1 104 ? -8.513 13.163 2.191 1.00 16.47 103 GLN A N 1
ATOM 696 C CA . GLN A 1 104 ? -9.534 13.135 3.222 1.00 16.37 103 GLN A CA 1
ATOM 697 C C . GLN A 1 104 ? -9.982 14.541 3.512 1.00 14.08 103 GLN A C 1
ATOM 698 O O . GLN A 1 104 ? -9.230 15.499 3.307 1.00 14.83 103 GLN A O 1
ATOM 704 N N . GLY A 1 105 ? -11.203 14.675 3.996 1.00 13.08 104 GLY A N 1
ATOM 705 C CA . GLY A 1 105 ? -11.677 15.971 4.443 1.00 13.40 104 GLY A CA 1
ATOM 706 C C . GLY A 1 105 ? -12.963 15.907 5.229 1.00 11.43 104 GLY A C 1
ATOM 707 O O . GLY A 1 105 ? -13.536 14.823 5.439 1.00 12.37 104 GLY A O 1
ATOM 708 N N . ILE A 1 106 ? -13.375 17.072 5.712 1.00 11.30 105 ILE A N 1
ATOM 709 C CA . ILE A 1 106 ? -14.615 17.212 6.461 1.00 11.19 105 ILE A CA 1
ATOM 710 C C . ILE A 1 106 ? -15.320 18.426 5.883 1.00 9.96 105 ILE A C 1
ATOM 711 O O . ILE A 1 106 ? -14.737 19.515 5.846 1.00 11.83 105 ILE A O 1
ATOM 716 N N . ILE A 1 107 ? -16.564 18.232 5.437 1.00 9.41 106 ILE A N 1
ATOM 717 C CA . ILE A 1 107 ? -17.383 19.307 4.879 1.00 8.92 106 ILE A CA 1
ATOM 718 C C . ILE A 1 107 ? -18.661 19.421 5.697 1.00 9.26 106 ILE A C 1
ATOM 719 O O . ILE A 1 107 ? -19.378 18.435 5.895 1.00 9.92 106 ILE A O 1
ATOM 724 N N . ASN A 1 108 ? -18.911 20.638 6.169 1.00 8.87 107 ASN A N 1
ATOM 725 C CA . ASN A 1 108 ? -20.076 20.967 6.982 1.00 9.56 107 ASN A CA 1
ATOM 726 C C . ASN A 1 108 ? -21.139 21.659 6.139 1.00 9.45 107 ASN A C 1
ATOM 727 O O . ASN A 1 108 ? -20.812 22.417 5.216 1.00 9.57 107 ASN A O 1
ATOM 732 N N . PHE A 1 109 ? -22.401 21.412 6.479 1.00 9.93 108 PHE A N 1
ATOM 733 C CA . PHE A 1 109 ? -23.543 22.019 5.813 1.00 10.43 108 PHE A CA 1
ATOM 734 C C . PHE A 1 109 ? -24.453 22.596 6.890 1.00 11.68 108 PHE A C 1
ATOM 735 O O . PHE A 1 109 ? -24.737 21.931 7.887 1.00 13.62 108 PHE A O 1
ATOM 743 N N . GLU A 1 110 ? -24.930 23.817 6.682 1.00 12.50 109 GLU A N 1
ATOM 744 C CA . GLU A 1 110 ? -25.825 24.460 7.629 1.00 12.67 109 GLU A CA 1
ATOM 745 C C . GLU A 1 110 ? -26.884 25.271 6.928 1.00 13.39 109 GLU A C 1
ATOM 746 O O . GLU A 1 110 ? -26.613 25.929 5.930 1.00 15.25 109 GLU A O 1
ATOM 752 N N . GLN A 1 111 ? -28.094 25.219 7.469 1.00 14.96 110 GLN A N 1
ATOM 753 C CA . GLN A 1 111 ? -29.231 25.920 6.875 1.00 15.98 110 GLN A CA 1
ATOM 754 C C . GLN A 1 111 ? -30.184 26.371 7.959 1.00 20.54 110 GLN A C 1
ATOM 755 O O . GLN A 1 111 ? -30.580 25.576 8.810 1.00 21.05 110 GLN A O 1
ATOM 761 N N . LYS A 1 112 ? -30.554 27.648 7.927 1.00 23.18 111 LYS A N 1
ATOM 762 C CA . LYS A 1 112 ? -31.524 28.182 8.891 1.00 28.73 111 LYS A CA 1
ATOM 763 C C . LYS A 1 112 ? -32.890 27.557 8.613 1.00 33.25 111 LYS A C 1
ATOM 764 O O . LYS A 1 112 ? -33.259 27.354 7.458 1.00 35.06 111 LYS A O 1
ATOM 770 N N . GLU A 1 113 ? -33.629 27.252 9.677 1.00 38.70 112 GLU A N 1
ATOM 771 C CA . GLU A 1 113 ? -34.863 26.488 9.562 1.00 46.83 112 GLU A CA 1
ATOM 772 C C . GLU A 1 113 ? -36.059 27.417 9.382 1.00 55.76 112 GLU A C 1
ATOM 773 O O . GLU A 1 113 ? -36.233 28.373 10.138 1.00 63.61 112 GLU A O 1
ATOM 779 N N . MET B 1 1 ? -19.195 41.734 20.784 1.00 23.01 0 MET B N 1
ATOM 780 C CA . MET B 1 1 ? -19.307 41.036 19.466 1.00 22.25 0 MET B CA 1
ATOM 781 C C . MET B 1 1 ? -20.485 40.065 19.501 1.00 19.60 0 MET B C 1
ATOM 782 O O . MET B 1 1 ? -21.099 39.869 20.552 1.00 19.72 0 MET B O 1
ATOM 787 N N . ALA B 1 2 ? -20.799 39.459 18.357 1.00 18.32 1 ALA B N 1
ATOM 788 C CA . ALA B 1 2 ? -21.937 38.546 18.262 1.00 17.19 1 ALA B CA 1
ATOM 789 C C . ALA B 1 2 ? -21.657 37.276 19.066 1.00 15.85 1 ALA B C 1
ATOM 790 O O . ALA B 1 2 ? -20.501 36.957 19.323 1.00 15.76 1 ALA B O 1
ATOM 792 N N . PRO B 1 3 ? -22.713 36.558 19.484 1.00 15.70 2 PRO B N 1
ATOM 793 C CA . PRO B 1 3 ? -22.470 35.270 20.147 1.00 14.66 2 PRO B CA 1
ATOM 794 C C . PRO B 1 3 ? -21.769 34.268 19.226 1.00 15.48 2 PRO B C 1
ATOM 795 O O . PRO B 1 3 ? -21.786 34.430 18.010 1.00 16.10 2 PRO B O 1
ATOM 799 N N . VAL B 1 4 ? -21.145 33.260 19.826 1.00 13.58 3 VAL B N 1
ATOM 800 C CA . VAL B 1 4 ? -20.466 32.206 19.093 1.00 13.07 3 VAL B CA 1
ATOM 801 C C . VAL B 1 4 ? -21.254 30.911 19.256 1.00 13.68 3 VAL B C 1
ATOM 802 O O . VAL B 1 4 ? -21.620 30.529 20.373 1.00 15.01 3 VAL B O 1
ATOM 806 N N . LYS B 1 5 ? -21.527 30.251 18.135 1.00 12.67 4 LYS B N 1
ATOM 807 C CA . LYS B 1 5 ? -22.135 28.934 18.143 1.00 15.06 4 LYS B CA 1
ATOM 808 C C . LYS B 1 5 ? -21.028 27.892 18.187 1.00 11.90 4 LYS B C 1
ATOM 809 O O . LYS B 1 5 ? -20.036 28.003 17.465 1.00 13.11 4 LYS B O 1
ATOM 815 N N . VAL B 1 6 ? -21.197 26.900 19.050 1.00 12.84 5 VAL B N 1
ATOM 816 C CA . VAL B 1 6 ? -20.213 25.858 19.266 1.00 13.76 5 VAL B CA 1
ATOM 817 C C . VAL B 1 6 ? -20.917 24.525 19.083 1.00 13.22 5 VAL B C 1
ATOM 818 O O . VAL B 1 6 ? -21.904 24.245 19.769 1.00 14.28 5 VAL B O 1
ATOM 822 N N . TRP B 1 7 ? -20.429 23.702 18.161 1.00 12.17 6 TRP B N 1
ATOM 823 C CA . TRP B 1 7 ? -21.095 22.446 17.877 1.00 12.36 6 TRP B CA 1
ATOM 824 C C . TRP B 1 7 ? -20.162 21.397 17.305 1.00 11.55 6 TRP B C 1
ATOM 825 O O . TRP B 1 7 ? -19.161 21.708 16.668 1.00 12.56 6 TRP B O 1
ATOM 836 N N . GLY B 1 8 ? -20.530 20.141 17.513 1.00 12.27 7 GLY B N 1
ATOM 837 C CA . GLY B 1 8 ? -19.765 19.024 17.011 1.00 12.59 7 GLY B CA 1
ATOM 838 C C . GLY B 1 8 ? -20.022 17.802 17.840 1.00 12.53 7 GLY B C 1
ATOM 839 O O . GLY B 1 8 ? -21.083 17.661 18.461 1.00 15.63 7 GLY B O 1
ATOM 840 N N . SER B 1 9 ? -19.050 16.908 17.869 1.00 14.63 8 SER B N 1
ATOM 841 C CA . SER B 1 9 ? -19.207 15.681 18.626 1.00 16.04 8 SER B CA 1
ATOM 842 C C . SER B 1 9 ? -17.860 15.169 19.106 1.00 16.93 8 SER B C 1
ATOM 843 O O . SER B 1 9 ? -16.819 15.452 18.514 1.00 17.76 8 SER B O 1
ATOM 846 N N . ILE B 1 10 ? -17.903 14.439 20.209 1.00 17.71 9 ILE B N 1
ATOM 847 C CA . ILE B 1 10 ? -16.724 13.831 20.798 1.00 16.27 9 ILE B CA 1
ATOM 848 C C . ILE B 1 10 ? -17.074 12.377 21.061 1.00 16.98 9 ILE B C 1
ATOM 849 O O . ILE B 1 10 ? -18.155 12.091 21.571 1.00 19.69 9 ILE B O 1
ATOM 854 N N . LYS B 1 11 ? -16.174 11.466 20.708 1.00 18.56 10 LYS B N 1
ATOM 855 C CA . LYS B 1 11 ? -16.410 10.053 20.925 1.00 19.36 10 LYS B CA 1
ATOM 856 C C . LYS B 1 11 ? -15.322 9.438 21.793 1.00 20.73 10 LYS B C 1
ATOM 857 O O . LYS B 1 11 ? -14.298 10.061 22.054 1.00 19.77 10 LYS B O 1
ATOM 863 N N . GLY B 1 12 ? -15.570 8.216 22.253 1.00 22.00 11 GLY B N 1
ATOM 864 C CA . GLY B 1 12 ? -14.616 7.482 23.072 1.00 21.96 11 GLY B CA 1
ATOM 865 C C . GLY B 1 12 ? -14.674 7.857 24.539 1.00 20.79 11 GLY B C 1
ATOM 866 O O . GLY B 1 12 ? -13.816 7.447 25.325 1.00 24.88 11 GLY B O 1
ATOM 867 N N . LEU B 1 13 ? -15.698 8.615 24.918 1.00 21.23 12 LEU B N 1
ATOM 868 C CA . LEU B 1 13 ? -15.853 9.063 26.293 1.00 18.78 12 LEU B CA 1
ATOM 869 C C . LEU B 1 13 ? -16.555 8.027 27.167 1.00 21.00 12 LEU B C 1
ATOM 870 O O . LEU B 1 13 ? -17.319 7.202 26.675 1.00 24.07 12 LEU B O 1
ATOM 875 N N . THR B 1 14 ? -16.293 8.085 28.471 1.00 23.28 13 THR B N 1
ATOM 876 C CA . THR B 1 14 ? -17.089 7.328 29.432 1.00 20.68 13 THR B CA 1
ATOM 877 C C . THR B 1 14 ? -18.451 7.989 29.544 1.00 22.09 13 THR B C 1
ATOM 878 O O . THR B 1 14 ? -18.570 9.213 29.426 1.00 21.42 13 THR B O 1
ATOM 882 N N . GLU B 1 15 ? -19.480 7.176 29.759 1.00 24.05 14 GLU B N 1
ATOM 883 C CA . GLU B 1 15 ? -20.835 7.684 29.875 1.00 24.17 14 GLU B CA 1
ATOM 884 C C . GLU B 1 15 ? -20.933 8.706 31.006 1.00 23.78 14 GLU B C 1
ATOM 885 O O . GLU B 1 15 ? -20.390 8.489 32.096 1.00 26.02 14 GLU B O 1
ATOM 891 N N . GLY B 1 16 ? -21.628 9.809 30.740 1.00 23.97 15 GLY B N 1
ATOM 892 C CA . GLY B 1 16 ? -21.890 10.840 31.745 1.00 24.64 15 GLY B CA 1
ATOM 893 C C . GLY B 1 16 ? -21.357 12.213 31.381 1.00 23.45 15 GLY B C 1
ATOM 894 O O . GLY B 1 16 ? -21.100 12.499 30.211 1.00 20.79 15 GLY B O 1
ATOM 895 N N . LEU B 1 17 ? -21.190 13.052 32.404 1.00 23.94 16 LEU B N 1
ATOM 896 C CA . LEU B 1 17 ? -20.790 14.452 32.248 1.00 21.84 16 LEU B CA 1
ATOM 897 C C . LEU B 1 17 ? -19.277 14.618 32.180 1.00 21.91 16 LEU B C 1
ATOM 898 O O . LEU B 1 17 ? -18.545 13.987 32.941 1.00 23.52 16 LEU B O 1
ATOM 903 N N . HIS B 1 18 ? -18.822 15.495 31.291 1.00 20.38 17 HIS B N 1
ATOM 904 C CA . HIS B 1 18 ? -17.398 15.764 31.124 1.00 21.15 17 HIS B CA 1
ATOM 905 C C . HIS B 1 18 ? -17.125 17.261 31.031 1.00 19.41 17 HIS B C 1
ATOM 906 O O . HIS B 1 18 ? -17.764 17.968 30.249 1.00 19.18 17 HIS B O 1
ATOM 913 N N . GLY B 1 19 ? -16.169 17.735 31.833 1.00 18.13 18 GLY B N 1
ATOM 914 C CA . GLY B 1 19 ? -15.750 19.130 31.799 1.00 18.09 18 GLY B CA 1
ATOM 915 C C . GLY B 1 19 ? -15.261 19.516 30.415 1.00 16.51 18 GLY B C 1
ATOM 916 O O . GLY B 1 19 ? -14.632 18.710 29.725 1.00 16.73 18 GLY B O 1
ATOM 917 N N . PHE B 1 20 ? -15.566 20.749 30.016 1.00 17.85 19 PHE B N 1
ATOM 918 C CA . PHE B 1 20 ? -15.376 21.210 28.645 1.00 17.07 19 PHE B CA 1
ATOM 919 C C . PHE B 1 20 ? -15.067 22.693 28.677 1.00 19.28 19 PHE B C 1
ATOM 920 O O . PHE B 1 20 ? -15.928 23.493 29.040 1.00 22.43 19 PHE B O 1
ATOM 928 N N . HIS B 1 21 ? -13.842 23.064 28.309 1.00 18.13 20 HIS B N 1
ATOM 929 C CA . HIS B 1 21 ? -13.495 24.465 28.305 1.00 21.20 20 HIS B CA 1
ATOM 930 C C . HIS B 1 21 ? -12.228 24.861 27.568 1.00 17.70 20 HIS B C 1
ATOM 931 O O . HIS B 1 21 ? -11.461 24.029 27.106 1.00 16.53 20 HIS B O 1
ATOM 938 N N . VAL B 1 22 ? -12.069 26.177 27.461 1.00 17.01 21 VAL B N 1
ATOM 939 C CA . VAL B 1 22 ? -10.968 26.794 26.759 1.00 16.33 21 VAL B CA 1
ATOM 940 C C . VAL B 1 22 ? -9.894 27.207 27.754 1.00 17.79 21 VAL B C 1
ATOM 941 O O . VAL B 1 22 ? -10.102 28.096 28.580 1.00 23.26 21 VAL B O 1
ATOM 945 N N . HIS B 1 23 ? -8.742 26.565 27.672 1.00 17.99 22 HIS B N 1
ATOM 946 C CA . HIS B 1 23 ? -7.645 26.905 28.559 1.00 17.77 22 HIS B CA 1
ATOM 947 C C . HIS B 1 23 ? -7.052 28.279 28.234 1.00 20.03 22 HIS B C 1
ATOM 948 O O . HIS B 1 23 ? -6.881 28.632 27.068 1.00 23.11 22 HIS B O 1
ATOM 955 N N . GLY B 1 24 ? -6.744 29.059 29.267 1.00 22.71 23 GLY B N 1
ATOM 956 C CA . GLY B 1 24 ? -6.030 30.322 29.101 1.00 24.80 23 GLY B CA 1
ATOM 957 C C . GLY B 1 24 ? -6.866 31.468 28.570 1.00 23.08 23 GLY B C 1
ATOM 958 O O . GLY B 1 24 ? -6.336 32.530 28.245 1.00 22.51 23 GLY B O 1
ATOM 959 N N . ALA B 1 25 ? -8.176 31.268 28.481 1.00 21.42 24 ALA B N 1
ATOM 960 C CA . ALA B 1 25 ? -9.074 32.337 28.097 1.00 19.54 24 ALA B CA 1
ATOM 961 C C . ALA B 1 25 ? -10.232 32.341 29.093 1.00 21.87 24 ALA B C 1
ATOM 962 O O . ALA B 1 25 ? -10.054 32.762 30.237 1.00 23.57 24 ALA B O 1
ATOM 964 N N . GLY B 1 26 ? -11.389 31.840 28.680 1.00 21.92 25 GLY B N 1
ATOM 965 C CA . GLY B 1 26 ? -12.593 31.897 29.498 1.00 23.34 25 GLY B CA 1
ATOM 966 C C . GLY B 1 26 ? -12.833 30.691 30.377 1.00 23.54 25 GLY B C 1
ATOM 967 O O . GLY B 1 26 ? -13.715 30.716 31.238 1.00 22.69 25 GLY B O 1
ATOM 968 N N . GLY B 1 27 ? -12.063 29.628 30.164 1.00 23.69 26 GLY B N 1
ATOM 969 C CA . GLY B 1 27 ? -12.266 28.397 30.913 1.00 23.90 26 GLY B CA 1
ATOM 970 C C . GLY B 1 27 ? -13.597 27.755 30.553 1.00 22.92 26 GLY B C 1
ATOM 971 O O . GLY B 1 27 ? -13.871 27.508 29.367 1.00 24.43 26 GLY B O 1
ATOM 972 N N . ASP B 1 28 ? -14.419 27.485 31.571 1.00 24.84 27 ASP B N 1
ATOM 973 C CA . ASP B 1 28 ? -15.619 26.620 31.450 1.00 24.78 27 ASP B CA 1
ATOM 974 C C . ASP B 1 28 ? -16.636 27.022 30.353 1.00 26.67 27 ASP B C 1
ATOM 975 O O . ASP B 1 28 ? -17.221 28.102 30.421 1.00 32.03 27 ASP B O 1
ATOM 980 N N . LEU B 1 29 ? -16.831 26.142 29.358 1.00 23.41 28 LEU B N 1
ATOM 981 C CA . LEU B 1 29 ? -17.943 26.247 28.390 1.00 22.41 28 LEU B CA 1
ATOM 982 C C . LEU B 1 29 ? -19.201 25.532 28.866 1.00 22.32 28 LEU B C 1
ATOM 983 O O . LEU B 1 29 ? -20.258 25.677 28.255 1.00 27.45 28 LEU B O 1
ATOM 988 N N . GLY B 1 30 ? -19.077 24.742 29.926 1.00 23.66 29 GLY B N 1
ATOM 989 C CA . GLY B 1 30 ? -20.167 23.916 30.433 1.00 26.58 29 GLY B CA 1
ATOM 990 C C . GLY B 1 30 ? -19.988 22.468 30.015 1.00 26.44 29 GLY B C 1
ATOM 991 O O . GLY B 1 30 ? -19.535 22.190 28.910 1.00 27.26 29 GLY B O 1
ATOM 992 N N . ASN B 1 31 ? -20.367 21.548 30.895 1.00 22.46 30 ASN B N 1
ATOM 993 C CA . ASN B 1 31 ? -20.165 20.119 30.678 1.00 19.25 30 ASN B CA 1
ATOM 994 C C . ASN B 1 31 ? -20.830 19.608 29.404 1.00 19.86 30 ASN B C 1
ATOM 995 O O . ASN B 1 31 ? -21.909 20.065 29.031 1.00 21.71 30 ASN B O 1
ATOM 1000 N N . VAL B 1 32 ? -20.180 18.649 28.752 1.00 18.44 31 VAL B N 1
ATOM 1001 C CA . VAL B 1 32 ? -20.825 17.866 27.697 1.00 19.62 31 VAL B CA 1
ATOM 1002 C C . VAL B 1 32 ? -21.291 16.543 28.296 1.00 20.70 31 VAL B C 1
ATOM 1003 O O . VAL B 1 32 ? -20.765 16.103 29.323 1.00 20.38 31 VAL B O 1
ATOM 1007 N N . THR B 1 33 ? -22.271 15.919 27.648 1.00 21.07 32 THR B N 1
ATOM 1008 C CA . THR B 1 33 ? -22.841 14.649 28.116 1.00 23.62 32 THR B CA 1
ATOM 1009 C C . THR B 1 33 ? -22.589 13.545 27.098 1.00 21.18 32 THR B C 1
ATOM 1010 O O . THR B 1 33 ? -23.050 13.627 25.957 1.00 20.50 32 THR B O 1
ATOM 1014 N N . ALA B 1 34 ? -21.854 12.521 27.523 1.00 20.21 33 ALA B N 1
ATOM 1015 C CA . ALA B 1 34 ? -21.585 11.352 26.703 1.00 20.28 33 ALA B CA 1
ATOM 1016 C C . ALA B 1 34 ? -22.648 10.292 26.964 1.00 19.44 33 ALA B C 1
ATOM 1017 O O . ALA B 1 34 ? -22.995 10.006 28.118 1.00 19.32 33 ALA B O 1
ATOM 1019 N N . ASP B 1 35 ? -23.157 9.704 25.888 1.00 20.39 34 ASP B N 1
ATOM 1020 C CA . ASP B 1 35 ? -24.206 8.691 25.995 1.00 22.28 34 ASP B CA 1
ATOM 1021 C C . ASP B 1 35 ? -23.603 7.313 26.275 1.00 23.29 34 ASP B C 1
ATOM 1022 O O . ASP B 1 35 ? -22.395 7.196 26.493 1.00 21.90 34 ASP B O 1
ATOM 1027 N N . LYS B 1 36 ? -24.442 6.281 26.248 1.00 25.72 35 LYS B N 1
ATOM 1028 C CA . LYS B 1 36 ? -24.014 4.916 26.558 1.00 26.34 35 LYS B CA 1
ATOM 1029 C C . LYS B 1 36 ? -22.949 4.402 25.594 1.00 27.30 35 LYS B C 1
ATOM 1030 O O . LYS B 1 36 ? -22.170 3.516 25.947 1.00 29.78 35 LYS B O 1
ATOM 1036 N N . ASP B 1 37 ? -22.919 4.955 24.382 1.00 21.88 36 ASP B N 1
ATOM 1037 C CA . ASP B 1 37 ? -21.926 4.578 23.380 1.00 21.80 36 ASP B CA 1
ATOM 1038 C C . ASP B 1 37 ? -20.664 5.440 23.439 1.00 21.41 36 ASP B C 1
ATOM 1039 O O . ASP B 1 37 ? -19.793 5.321 22.573 1.00 25.68 36 ASP B O 1
ATOM 1044 N N . GLY B 1 38 ? -20.572 6.305 24.445 1.00 22.12 37 GLY B N 1
ATOM 1045 C CA . GLY B 1 38 ? -19.419 7.174 24.623 1.00 22.77 37 GLY B CA 1
ATOM 1046 C C . GLY B 1 38 ? -19.390 8.384 23.718 1.00 19.86 37 GLY B C 1
ATOM 1047 O O . GLY B 1 38 ? -18.344 9.012 23.577 1.00 20.19 37 GLY B O 1
ATOM 1048 N N . VAL B 1 39 ? -20.527 8.718 23.114 1.00 19.73 38 VAL B N 1
ATOM 1049 C CA . VAL B 1 39 ? -20.627 9.864 22.206 1.00 17.37 38 VAL B CA 1
ATOM 1050 C C . VAL B 1 39 ? -21.324 11.038 22.887 1.00 17.45 38 VAL B C 1
ATOM 1051 O O . VAL B 1 39 ? -22.413 10.896 23.437 1.00 18.55 38 VAL B O 1
ATOM 1055 N N . ALA B 1 40 ? -20.667 12.193 22.832 1.00 18.57 39 ALA B N 1
ATOM 1056 C CA . ALA B 1 40 ? -21.228 13.449 23.276 1.00 18.13 39 ALA B CA 1
ATOM 1057 C C . ALA B 1 40 ? -21.454 14.336 22.065 1.00 18.61 39 ALA B C 1
ATOM 1058 O O . ALA B 1 40 ? -20.512 14.679 21.357 1.00 21.42 39 ALA B O 1
ATOM 1060 N N . ASP B 1 41 ? -22.711 14.693 21.827 1.00 17.50 40 ASP B N 1
ATOM 1061 C CA . ASP B 1 41 ? -23.076 15.659 20.799 1.00 18.36 40 ASP B CA 1
ATOM 1062 C C . ASP B 1 41 ? -23.164 17.033 21.463 1.00 19.55 40 ASP B C 1
ATOM 1063 O O . ASP B 1 41 ? -23.776 17.181 22.518 1.00 22.77 40 ASP B O 1
ATOM 1068 N N . VAL B 1 42 ? -22.544 18.030 20.836 1.00 18.18 41 VAL B N 1
ATOM 1069 C CA . VAL B 1 42 ? -22.420 19.361 21.403 1.00 18.47 41 VAL B CA 1
ATOM 1070 C C . VAL B 1 42 ? -23.140 20.350 20.502 1.00 16.39 41 VAL B C 1
ATOM 1071 O O . VAL B 1 42 ? -22.929 20.348 19.297 1.00 14.53 41 VAL B O 1
ATOM 1075 N N . SER B 1 43 ? -24.012 21.164 21.083 1.00 17.73 42 SER B N 1
ATOM 1076 C CA . SER B 1 43 ? -24.645 22.269 20.370 1.00 20.03 42 SER B CA 1
ATOM 1077 C C . SER B 1 43 ? -25.033 23.354 21.359 1.00 22.05 42 SER B C 1
ATOM 1078 O O . SER B 1 43 ? -26.055 23.264 22.048 1.00 25.21 42 SER B O 1
ATOM 1081 N N . ILE B 1 44 ? -24.207 24.390 21.420 1.00 18.05 43 ILE B N 1
ATOM 1082 C CA . ILE B 1 44 ? -24.442 25.480 22.347 1.00 19.29 43 ILE B CA 1
ATOM 1083 C C . ILE B 1 44 ? -24.145 26.829 21.720 1.00 19.12 43 ILE B C 1
ATOM 1084 O O . ILE B 1 44 ? -23.552 26.922 20.642 1.00 19.00 43 ILE B O 1
ATOM 1089 N N . GLU B 1 45 ? -24.587 27.863 22.416 1.00 18.75 44 GLU B N 1
ATOM 1090 C CA . GLU B 1 45 ? -24.313 29.232 22.043 1.00 18.11 44 GLU B CA 1
ATOM 1091 C C . GLU B 1 45 ? -23.759 29.923 23.273 1.00 15.59 44 GLU B C 1
ATOM 1092 O O . GLU B 1 45 ? -24.308 29.779 24.366 1.00 20.76 44 GLU B O 1
ATOM 1098 N N . ASP B 1 46 ? -22.680 30.668 23.079 1.00 16.26 45 ASP B N 1
ATOM 1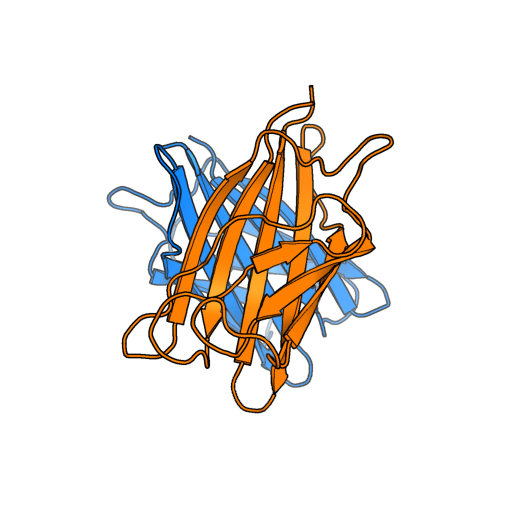099 C CA . ASP B 1 46 ? -21.975 31.345 24.157 1.00 15.25 45 ASP B CA 1
ATOM 1100 C C . ASP B 1 46 ? -21.792 32.807 23.755 1.00 16.42 45 ASP B C 1
ATOM 1101 O O . ASP B 1 46 ? -21.240 33.101 22.698 1.00 16.48 45 ASP B O 1
ATOM 1106 N N . SER B 1 47 ? -22.277 33.710 24.602 1.00 17.35 46 SER B N 1
ATOM 1107 C CA . SER B 1 47 ? -22.252 35.135 24.315 1.00 20.29 46 SER B CA 1
ATOM 1108 C C . SER B 1 47 ? -21.124 35.886 25.034 1.00 17.44 46 SER B C 1
ATOM 1109 O O . SER B 1 47 ? -21.066 37.126 25.004 1.00 18.86 46 SER B O 1
ATOM 1112 N N . VAL B 1 48 ? -20.221 35.147 25.672 1.00 15.71 47 VAL B N 1
ATOM 1113 C CA . VAL B 1 48 ? -19.044 35.755 26.283 1.00 15.42 47 VAL B CA 1
ATOM 1114 C C . VAL B 1 48 ? -17.817 35.562 25.392 1.00 15.76 47 VAL B C 1
ATOM 1115 O O . VAL B 1 48 ? -17.090 36.512 25.135 1.00 17.33 47 VAL B O 1
ATOM 1119 N N . ILE B 1 49 ? -17.607 34.351 24.892 1.00 13.67 48 ILE B N 1
ATOM 1120 C CA . ILE B 1 49 ? -16.449 34.064 24.046 1.00 13.16 48 ILE B CA 1
ATOM 1121 C C . ILE B 1 49 ? -16.582 34.764 22.690 1.00 12.57 48 ILE B C 1
ATOM 1122 O O . ILE B 1 49 ? -17.679 35.148 22.275 1.00 13.09 48 ILE B O 1
ATOM 1127 N N . SER B 1 50 ? -15.453 34.909 22.005 1.00 12.48 49 SER B N 1
ATOM 1128 C CA . SER B 1 50 ? -15.411 35.551 20.699 1.00 12.10 49 SER B CA 1
ATOM 1129 C C . SER B 1 50 ? -14.307 34.949 19.850 1.00 12.54 49 SER B C 1
ATOM 1130 O O . SER B 1 50 ? -13.322 34.444 20.379 1.00 12.89 49 SER B O 1
ATOM 1133 N N . LEU B 1 51 ? -14.494 34.984 18.533 1.00 12.59 50 LEU B N 1
ATOM 1134 C CA . LEU B 1 51 ? -13.481 34.502 17.585 1.00 12.41 50 LEU B CA 1
ATOM 1135 C C . LEU B 1 51 ? -12.681 35.632 16.939 1.00 14.30 50 LEU B C 1
ATOM 1136 O O . LEU B 1 51 ? -11.823 35.381 16.088 1.00 17.50 50 LEU B O 1
ATOM 1141 N N . SER B 1 52 ? -12.983 36.870 17.314 1.00 17.45 51 SER B N 1
ATOM 1142 C CA . SER B 1 52 ? -12.220 38.028 16.863 1.00 20.80 51 SER B CA 1
ATOM 1143 C C . SER B 1 52 ? -12.049 38.989 18.018 1.00 18.82 51 SER B C 1
ATOM 1144 O O . SER B 1 52 ? -12.630 38.803 19.086 1.00 19.05 51 SER B O 1
ATOM 1147 N N . GLY B 1 53 ? -11.232 40.007 17.796 1.00 20.11 52 GLY B N 1
ATOM 1148 C CA . GLY B 1 53 ? -11.025 41.047 18.77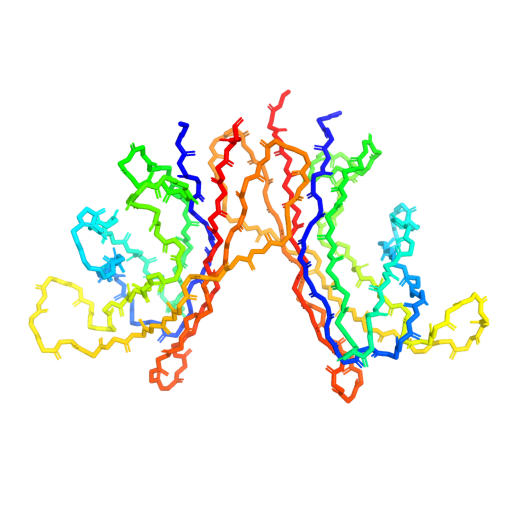5 1.00 19.30 52 G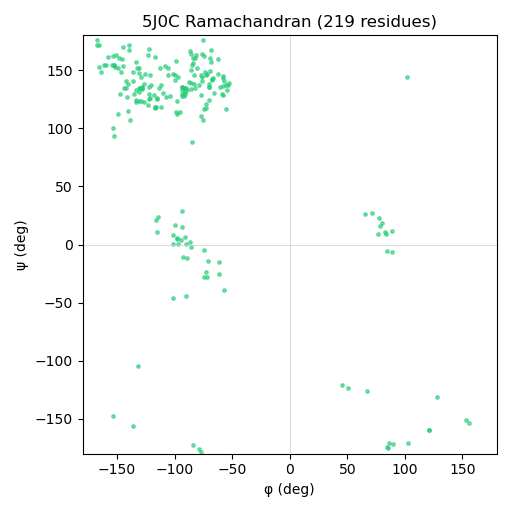LY B CA 1
ATOM 1149 C C . GLY B 1 53 ? -9.975 40.652 19.791 1.00 18.47 52 GLY B C 1
ATOM 1150 O O . GLY B 1 53 ? -9.338 39.593 19.670 1.00 17.08 52 GLY B O 1
ATOM 1151 N N . ASP B 1 54 ? -9.809 41.502 20.805 1.00 16.13 53 ASP B N 1
ATOM 1152 C CA . ASP B 1 54 ? -8.712 41.336 21.763 1.00 16.15 53 ASP B CA 1
ATOM 1153 C C . ASP B 1 54 ? -8.895 40.202 22.771 1.00 14.63 53 ASP B C 1
ATOM 1154 O O . ASP B 1 54 ? -7.974 39.913 23.544 1.00 16.33 53 ASP B O 1
ATOM 1159 N N . HIS B 1 55 ? -10.063 39.556 22.746 1.00 13.31 54 HIS B N 1
ATOM 1160 C CA . HIS B 1 55 ? -10.298 38.349 23.531 1.00 13.34 54 HIS B CA 1
ATOM 1161 C C . HIS B 1 55 ? -10.553 37.132 22.651 1.00 13.59 54 HIS B C 1
ATOM 1162 O O . HIS B 1 55 ? -11.139 36.152 23.100 1.00 13.97 54 HIS B O 1
ATOM 1169 N N . SER B 1 56 ? -10.127 37.189 21.396 1.00 12.36 55 SER B N 1
ATOM 1170 C CA . SER B 1 56 ? -10.325 36.054 20.500 1.00 11.92 55 SER B CA 1
ATOM 1171 C C . SER B 1 56 ? -9.772 34.784 21.101 1.00 11.16 55 SER B C 1
ATOM 1172 O O . SER B 1 56 ? -8.657 34.783 21.637 1.00 12.98 55 SER B O 1
ATOM 1175 N N . ILE B 1 57 ? -10.529 33.695 20.974 1.00 11.26 56 ILE B N 1
ATOM 1176 C CA . ILE B 1 57 ? -10.063 32.389 21.438 1.00 11.17 56 ILE B CA 1
ATOM 1177 C C . ILE B 1 57 ? -9.389 31.562 20.333 1.00 10.75 56 ILE B C 1
ATOM 1178 O O . ILE B 1 57 ? -9.006 30.417 20.571 1.00 11.40 56 ILE B O 1
ATOM 1183 N N . ILE B 1 58 ? -9.239 32.140 19.141 1.00 11.63 57 ILE B N 1
ATOM 1184 C CA . ILE B 1 58 ? -8.450 31.510 18.071 1.00 11.01 57 ILE B CA 1
ATOM 1185 C C . ILE B 1 58 ? -7.026 31.300 18.601 1.00 10.96 57 ILE B C 1
ATOM 1186 O O . ILE B 1 58 ? -6.420 32.215 19.181 1.00 12.96 57 ILE B O 1
ATOM 1191 N N . GLY B 1 59 ? -6.514 30.086 18.447 1.00 11.34 58 GLY B N 1
ATOM 1192 C CA . GLY B 1 59 ? -5.184 29.751 18.946 1.00 11.71 58 GLY B CA 1
ATOM 1193 C C . GLY B 1 59 ? -5.145 29.256 20.381 1.00 11.34 58 GLY B C 1
ATOM 1194 O O . GLY B 1 59 ? -4.086 28.852 20.856 1.00 12.62 58 GLY B O 1
ATOM 1195 N N . ARG B 1 60 ? -6.275 29.303 21.085 1.00 10.77 59 ARG B N 1
ATOM 1196 C CA . ARG B 1 60 ? -6.355 28.733 22.421 1.00 11.36 59 ARG B CA 1
ATOM 1197 C C . ARG B 1 60 ? -6.642 27.238 22.324 1.00 11.23 59 ARG B C 1
ATOM 1198 O O . ARG B 1 60 ? -7.122 26.761 21.304 1.00 11.94 59 ARG B O 1
ATOM 1206 N N . THR B 1 61 ? -6.352 26.518 23.401 1.00 12.97 60 THR B N 1
ATOM 1207 C CA . THR B 1 61 ? -6.529 25.076 23.442 1.00 12.98 60 THR B CA 1
ATOM 1208 C C . THR B 1 61 ? -7.862 24.739 24.121 1.00 12.64 60 THR B C 1
ATOM 1209 O O . THR B 1 61 ? -8.129 25.168 25.255 1.00 15.97 60 THR B O 1
ATOM 1213 N N . LEU B 1 62 ? -8.697 23.996 23.399 1.00 11.86 61 LEU B N 1
ATOM 1214 C CA . LEU B 1 62 ? -9.943 23.438 23.922 1.00 12.62 61 LEU B CA 1
ATOM 1215 C C . LEU B 1 62 ? -9.645 22.109 24.589 1.00 13.22 61 LEU B C 1
ATOM 1216 O O . LEU B 1 62 ? -8.938 21.281 24.026 1.00 13.27 61 LEU B O 1
ATOM 1221 N N . VAL B 1 63 ? -10.189 21.903 25.782 1.00 15.34 62 VAL B N 1
ATOM 1222 C CA . VAL B 1 63 ? -9.932 20.685 26.532 1.00 15.67 62 VAL B CA 1
ATOM 1223 C C . VAL B 1 63 ? -11.241 20.055 26.997 1.00 15.72 62 VAL B C 1
ATOM 1224 O O . VAL B 1 63 ? -12.216 20.749 27.314 1.00 16.86 62 VAL B O 1
ATOM 1228 N N . VAL B 1 64 ? -11.255 18.728 27.000 1.00 15.17 63 VAL B N 1
ATOM 1229 C CA . VAL B 1 64 ? -12.337 17.977 27.610 1.00 16.10 63 VAL B CA 1
ATOM 1230 C C . VAL B 1 64 ? -11.725 17.062 28.672 1.00 15.44 63 VAL B C 1
ATOM 1231 O O . VAL B 1 64 ? -10.680 16.445 28.443 1.00 16.72 63 VAL B O 1
ATOM 1235 N N . HIS B 1 65 ? -12.358 17.006 29.837 1.00 16.83 64 HIS B N 1
ATOM 1236 C CA . HIS B 1 65 ? -11.953 16.074 30.875 1.00 18.51 64 HIS B CA 1
ATOM 1237 C C . HIS B 1 65 ? -12.366 14.665 30.462 1.00 23.01 64 HIS B C 1
ATOM 1238 O O . HIS B 1 65 ? -13.552 14.414 30.255 1.00 25.20 64 HIS B O 1
ATOM 1245 N N . GLU B 1 66 ? -11.401 13.752 30.357 1.00 25.37 65 GLU B N 1
ATOM 1246 C CA . GLU B 1 66 ? -11.698 12.350 30.037 1.00 24.00 65 GLU B CA 1
ATOM 1247 C C . GLU B 1 66 ? -12.352 11.622 31.221 1.00 28.48 65 GLU B C 1
ATOM 1248 O O . GLU B 1 66 ? -13.048 10.629 31.021 1.00 30.17 65 GLU B O 1
ATOM 1254 N N . LYS B 1 67 ? -12.139 12.113 32.443 1.00 26.88 66 LYS B N 1
ATOM 1255 C CA . LYS B 1 67 ? -12.827 11.571 33.617 1.00 28.95 66 LYS B CA 1
ATOM 1256 C C . LYS B 1 67 ? -14.223 12.188 33.709 1.00 31.40 66 LYS B C 1
ATOM 1257 O O . LYS B 1 67 ? -14.382 13.393 33.539 1.00 30.40 66 LYS B O 1
ATOM 1263 N N . ALA B 1 68 ? -15.233 11.357 33.960 1.00 30.78 67 ALA B N 1
ATOM 1264 C CA . ALA B 1 68 ? -16.611 11.842 34.108 1.00 31.13 67 ALA B CA 1
ATOM 1265 C C . ALA B 1 68 ? -16.810 12.496 35.477 1.00 31.94 67 ALA B C 1
ATOM 1266 O O . ALA B 1 68 ? -16.293 12.007 36.482 1.00 34.49 67 ALA B O 1
ATOM 1268 N N . GLY B 1 69 ? -17.559 13.597 35.510 1.00 31.50 68 GLY B N 1
ATOM 1269 C CA . GLY B 1 69 ? -17.866 14.289 36.765 1.00 36.48 68 GLY B CA 1
ATOM 1270 C C . GLY B 1 69 ? -16.801 15.291 37.189 1.00 41.45 68 GLY B C 1
ATOM 1271 O O . GLY B 1 69 ? -15.868 15.572 36.437 1.00 45.70 68 GLY B O 1
ATOM 1272 N N . ALA B 1 70 ? -16.930 15.813 38.410 1.00 40.93 69 ALA B N 1
ATOM 1273 C CA . ALA B 1 70 ? -16.118 16.953 38.867 1.00 45.42 69 ALA B CA 1
ATOM 1274 C C . ALA B 1 70 ? -14.913 16.581 39.749 1.00 43.85 69 ALA B C 1
ATOM 1275 O O . ALA B 1 70 ? -14.346 17.446 40.419 1.00 49.19 69 ALA B O 1
ATOM 1277 N N . GLY B 1 71 ? -14.518 15.309 39.742 1.00 43.39 70 GLY B N 1
ATOM 1278 C CA . GLY B 1 71 ? -13.387 14.849 40.549 1.00 42.52 70 GLY B CA 1
ATOM 1279 C C . GLY B 1 71 ? -12.051 15.231 39.935 1.00 42.00 70 GLY B C 1
ATOM 1280 O O . GLY B 1 71 ? -11.912 15.253 38.710 1.00 45.88 70 GLY B O 1
ATOM 1281 N N . ALA B 1 72 ? -11.065 15.525 40.784 1.00 44.21 71 ALA B N 1
ATOM 1282 C CA . ALA B 1 72 ? -9.717 15.875 40.324 1.00 41.04 71 ALA B CA 1
ATOM 1283 C C . ALA B 1 72 ? -9.008 14.671 39.695 1.00 38.16 71 ALA B C 1
ATOM 1284 O O . ALA B 1 72 ? -9.472 13.529 39.807 1.00 39.68 71 ALA B O 1
ATOM 1286 N N . GLY B 1 73 ? -7.889 14.939 39.024 1.00 37.84 72 GLY B N 1
ATOM 1287 C CA . GLY B 1 73 ? -7.051 13.884 38.447 1.00 38.28 72 GLY B CA 1
ATOM 1288 C C . GLY B 1 73 ? -7.417 13.464 37.031 1.00 37.87 72 GLY B C 1
ATOM 1289 O O . GLY B 1 73 ? -6.913 12.452 36.539 1.00 39.85 72 GLY B O 1
ATOM 1290 N N . SER B 1 74 ? -8.281 14.222 36.360 1.00 35.79 73 SER B N 1
ATOM 1291 C CA . SER B 1 74 ? -8.674 13.865 34.997 1.00 30.65 73 SER B CA 1
ATOM 1292 C C . SER B 1 74 ? -7.535 14.075 34.005 1.00 32.53 73 SER B C 1
ATOM 1293 O O . SER B 1 74 ? -6.855 15.104 34.030 1.00 33.67 73 SER B O 1
ATOM 1296 N N . ARG B 1 75 ? -7.339 13.104 33.118 1.00 32.56 74 ARG B N 1
ATOM 1297 C CA . ARG B 1 75 ? -6.546 13.348 31.921 1.00 32.43 74 ARG B CA 1
ATOM 1298 C C . ARG B 1 75 ? -7.396 14.177 30.964 1.00 28.93 74 ARG B C 1
ATOM 1299 O O . ARG B 1 75 ? -8.619 14.258 31.120 1.00 28.18 74 ARG B O 1
ATOM 1307 N N . LEU B 1 76 ? -6.737 14.804 29.996 1.00 27.42 75 LEU B N 1
ATOM 1308 C CA . LEU B 1 76 ? -7.387 15.716 29.058 1.00 23.77 75 LEU B CA 1
ATOM 1309 C C . LEU B 1 76 ? -7.215 15.239 27.622 1.00 22.35 75 LEU B C 1
ATOM 1310 O O . LEU B 1 76 ? -6.132 14.792 27.243 1.00 27.50 75 LEU B O 1
ATOM 1315 N N . ALA B 1 77 ? -8.290 15.322 26.839 1.00 19.35 76 ALA B N 1
ATOM 1316 C CA . ALA B 1 77 ? -8.188 15.340 25.386 1.00 17.32 76 ALA B CA 1
ATOM 1317 C C . ALA B 1 77 ? -8.247 16.806 25.009 1.00 15.43 76 ALA B C 1
ATOM 1318 O O . ALA B 1 77 ? -8.943 17.583 25.651 1.00 17.29 76 ALA B O 1
ATOM 1320 N N . SER B 1 78 ? -7.500 17.188 23.984 1.00 14.39 77 SER B N 1
ATOM 1321 C CA . SER B 1 78 ? -7.367 18.592 23.659 1.00 14.18 77 SER B CA 1
ATOM 1322 C C . SER B 1 78 ? -7.058 18.826 22.194 1.00 14.03 77 SER B C 1
ATOM 1323 O O . SER B 1 78 ? -6.629 17.927 21.467 1.00 14.75 77 SER B O 1
ATOM 1326 N N . GLY B 1 79 ? -7.284 20.063 21.784 1.00 13.45 78 GLY B N 1
ATOM 1327 C CA . GLY B 1 79 ? -6.936 20.513 20.448 1.00 12.11 78 GLY B CA 1
ATOM 1328 C C . GLY B 1 79 ? -6.929 22.024 20.381 1.00 11.10 78 GLY B C 1
ATOM 1329 O O . GLY B 1 79 ? -7.669 22.686 21.100 1.00 13.13 78 GLY B O 1
ATOM 1330 N N . VAL B 1 80 ? -6.073 22.564 19.529 1.00 11.75 79 VAL B N 1
ATOM 1331 C CA . VAL B 1 80 ? -6.001 24.006 19.333 1.00 11.24 79 VAL B CA 1
ATOM 1332 C C . VAL B 1 80 ? -7.144 24.466 18.424 1.00 10.74 79 VAL B C 1
ATOM 1333 O O . VAL B 1 80 ? -7.477 23.810 17.431 1.00 11.78 79 VAL B O 1
ATOM 1337 N N . ILE B 1 81 ? -7.752 25.584 18.798 1.00 9.23 80 ILE B N 1
ATOM 1338 C CA . ILE B 1 81 ? -8.807 26.194 18.015 1.00 9.58 80 ILE B CA 1
ATOM 1339 C C . ILE B 1 81 ? -8.172 26.890 16.812 1.00 9.79 80 ILE B C 1
ATOM 1340 O O . ILE B 1 81 ? -7.525 27.936 16.947 1.00 11.72 80 ILE B O 1
ATOM 1345 N N . GLY B 1 82 ? -8.355 26.293 15.640 1.00 9.74 81 GLY B N 1
ATOM 1346 C CA . GLY B 1 82 ? -7.730 26.792 14.421 1.00 9.96 81 GLY B CA 1
ATOM 1347 C C . GLY B 1 82 ? -8.719 27.491 13.512 1.00 10.07 81 GLY B C 1
ATOM 1348 O O . GLY B 1 82 ? -9.882 27.094 13.427 1.00 12.26 81 GLY B O 1
ATOM 1349 N N . ILE B 1 83 ? -8.254 28.526 12.819 1.00 11.66 82 ILE B N 1
ATOM 1350 C CA . ILE B 1 83 ? -9.110 29.296 11.930 1.00 13.78 82 ILE B CA 1
ATOM 1351 C C . ILE B 1 83 ? -9.542 28.444 10.735 1.00 14.63 82 ILE B C 1
ATOM 1352 O O . ILE B 1 83 ? -8.783 27.598 10.244 1.00 15.67 82 ILE B O 1
ATOM 1357 N N . ALA B 1 84 ? -10.785 28.643 10.318 1.00 13.71 83 ALA B N 1
ATOM 1358 C CA . ALA B 1 84 ? -11.323 28.046 9.103 1.00 15.86 83 ALA B CA 1
ATOM 1359 C C . ALA B 1 84 ? -11.776 29.164 8.174 1.00 16.93 83 ALA B C 1
ATOM 1360 O O . ALA B 1 84 ? -12.198 30.220 8.635 1.00 18.76 83 ALA B O 1
ATOM 1362 N N A GLN B 1 85 ? -11.684 28.932 6.867 0.50 17.66 84 GLN B N 1
ATOM 1363 N N B GLN B 1 85 ? -11.684 28.932 6.868 0.50 17.87 84 GLN B N 1
ATOM 1364 C CA A GLN B 1 85 ? -12.157 29.913 5.887 0.50 20.07 84 GLN B CA 1
ATOM 1365 C CA B GLN B 1 85 ? -12.163 29.903 5.881 0.50 20.13 84 GLN B CA 1
ATOM 1366 C C A GLN B 1 85 ? -13.668 30.158 6.008 0.50 20.35 84 GLN B C 1
ATOM 1367 C C B GLN B 1 85 ? -13.671 30.157 6.011 0.50 20.29 84 GLN B C 1
ATOM 1368 O O A GLN B 1 85 ? -14.461 29.218 6.062 0.50 21.46 84 GLN B O 1
ATOM 1369 O O B GLN B 1 85 ? -14.468 29.219 6.078 0.50 21.37 84 GLN B O 1
ATOM 1380 N N . ALA B 1 86 ? -14.053 31.431 6.056 1.00 21.23 85 ALA B N 1
ATOM 1381 C CA . ALA B 1 86 ? -15.463 31.819 6.106 1.00 24.57 85 ALA B CA 1
ATOM 1382 C C . ALA B 1 86 ? -15.753 32.881 5.046 1.00 26.93 85 ALA B C 1
ATOM 1383 O O . ALA B 1 86 ? -14.838 33.386 4.395 1.00 31.78 85 ALA B O 1
ATOM 1385 N N . GLY B 1 87 ? -17.031 33.205 4.877 1.00 30.86 86 GLY B N 1
ATOM 1386 C CA . GLY B 1 87 ? -17.447 34.317 4.024 1.00 35.60 86 GLY B CA 1
ATOM 1387 C C . GLY B 1 87 ? -17.190 35.663 4.683 1.00 36.44 86 GLY B C 1
ATOM 1388 O O . GLY B 1 87 ? -16.765 35.727 5.841 1.00 36.39 86 GLY B O 1
ATOM 1389 N N . ALA B 1 88 ? -17.469 36.740 3.950 1.00 41.01 87 ALA B N 1
ATOM 1390 C CA . ALA B 1 88 ? -17.159 38.103 4.401 1.00 41.57 87 ALA B CA 1
ATOM 1391 C C . ALA B 1 88 ? -17.807 38.440 5.745 1.00 46.19 87 ALA B C 1
ATOM 1392 O O . ALA B 1 88 ? -17.192 39.093 6.592 1.00 52.93 87 ALA B O 1
ATOM 1394 N N . GLY B 1 89 ? -19.039 37.975 5.941 1.00 44.83 88 GLY B N 1
ATOM 1395 C CA . GLY B 1 89 ? -19.800 38.282 7.149 1.00 56.56 88 GLY B CA 1
ATOM 1396 C C . GLY B 1 89 ? -19.697 37.271 8.278 1.00 52.29 88 GLY B C 1
ATOM 1397 O O . GLY B 1 89 ? -20.632 37.153 9.079 1.00 47.01 88 GLY B O 1
ATOM 1398 N N . ALA B 1 90 ? -18.575 36.553 8.373 1.00 45.48 89 ALA B N 1
ATOM 1399 C CA . ALA B 1 90 ? -18.426 35.544 9.420 1.00 35.81 89 ALA B CA 1
ATOM 1400 C C . ALA B 1 90 ? -16.984 35.173 9.761 1.00 25.13 89 ALA B C 1
ATOM 1401 O O . ALA B 1 90 ? -16.046 35.416 8.992 1.00 27.57 89 ALA B O 1
ATOM 1403 N N . THR B 1 91 ? -16.835 34.568 10.936 1.00 17.80 90 THR B N 1
ATOM 1404 C CA . THR B 1 91 ? -15.601 33.913 11.341 1.00 16.93 90 THR B CA 1
ATOM 1405 C C . THR B 1 91 ? -15.941 32.493 11.762 1.00 13.62 90 THR B C 1
ATOM 1406 O O . THR B 1 91 ? -16.957 32.250 12.423 1.00 14.55 90 THR B O 1
ATOM 1410 N N . LYS B 1 92 ? -15.097 31.553 11.359 1.00 13.27 91 LYS B N 1
ATOM 1411 C CA . LYS B 1 92 ? -15.265 30.156 11.726 1.00 12.95 91 LYS B CA 1
ATOM 1412 C C . LYS B 1 92 ? -13.945 29.578 12.215 1.00 12.15 91 LYS B C 1
ATOM 1413 O O . LYS B 1 92 ? -12.878 30.008 11.807 1.00 14.55 91 LYS B O 1
ATOM 1419 N N . ALA B 1 93 ? -14.045 28.580 13.075 1.00 11.53 92 ALA B N 1
ATOM 1420 C CA . ALA B 1 93 ? -12.883 27.889 13.592 1.00 11.56 92 ALA B CA 1
ATOM 1421 C C . ALA B 1 93 ? -13.245 26.464 13.932 1.00 11.93 92 ALA B C 1
ATOM 1422 O O . ALA B 1 93 ? -14.421 26.131 14.072 1.00 12.48 92 ALA B O 1
ATOM 1424 N N . VAL B 1 94 ? -12.214 25.635 14.074 1.00 10.88 93 VAL B N 1
ATOM 1425 C CA . VAL B 1 94 ? -12.390 24.212 14.326 1.00 10.92 93 VAL B CA 1
ATOM 1426 C C . VAL B 1 94 ? -11.297 23.731 15.271 1.00 10.46 93 VAL B C 1
ATOM 1427 O O . VAL B 1 94 ? -10.118 24.062 15.089 1.00 11.24 93 VAL B O 1
ATOM 1431 N N . ALA B 1 95 ? -11.682 22.952 16.273 1.00 10.57 94 ALA B N 1
ATOM 1432 C CA . ALA B 1 95 ? -10.714 22.254 17.123 1.00 10.72 94 ALA B CA 1
ATOM 1433 C C . ALA B 1 95 ? -10.858 20.758 16.937 1.00 11.36 94 ALA B C 1
ATOM 1434 O O . ALA B 1 95 ? -11.960 20.208 17.086 1.00 12.43 94 ALA B O 1
ATOM 1436 N N . VAL B 1 96 ? -9.745 20.109 16.600 1.00 11.52 95 VAL B N 1
ATOM 1437 C CA . VAL B 1 96 ? -9.700 18.663 16.512 1.00 13.24 95 VAL B CA 1
ATOM 1438 C C . VAL B 1 96 ? -9.179 18.156 17.842 1.00 13.05 95 VAL B C 1
ATOM 1439 O O . VAL B 1 96 ? -8.028 18.419 18.209 1.00 14.53 95 VAL B O 1
ATOM 1443 N N . LEU B 1 97 ? -10.030 17.448 18.580 1.00 14.48 96 LEU B N 1
ATOM 1444 C CA . LEU B 1 97 ? -9.666 16.978 19.904 1.00 15.68 96 LEU B CA 1
ATOM 1445 C C . LEU B 1 97 ? -9.055 15.597 19.805 1.00 15.80 96 LEU B C 1
ATOM 1446 O O . LEU B 1 97 ? -9.608 14.712 19.153 1.00 18.16 96 LEU B O 1
ATOM 1451 N N . LYS B 1 98 ? -7.910 15.425 20.453 1.00 16.66 97 LYS B N 1
ATOM 1452 C CA . LYS B 1 98 ? -7.237 14.143 20.507 1.00 18.64 97 LYS B CA 1
ATOM 1453 C C . LYS B 1 98 ? -6.773 13.908 21.929 1.00 21.10 97 LYS B C 1
ATOM 1454 O O . LYS B 1 98 ? -6.311 14.823 22.618 1.00 19.38 97 LYS B O 1
ATOM 1460 N N . GLY B 1 99 ? -6.897 12.661 22.365 1.00 26.89 98 GLY B N 1
ATOM 1461 C CA . GLY B 1 99 ? -6.492 12.285 23.710 1.00 32.01 98 GLY B CA 1
ATOM 1462 C C . GLY B 1 99 ? -6.125 10.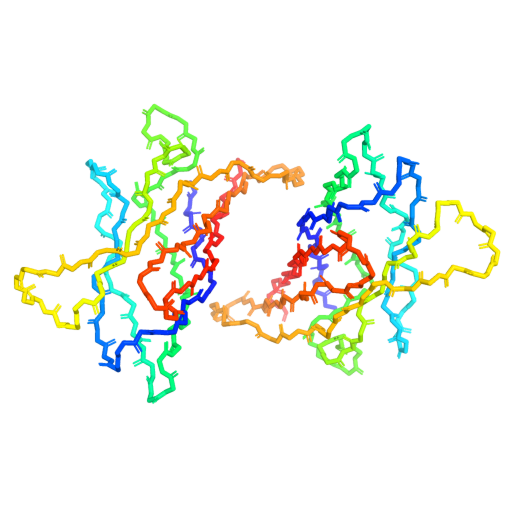823 23.750 1.00 38.31 98 GLY B C 1
ATOM 1463 O O . GLY B 1 99 ? -5.637 10.269 22.757 1.00 39.81 98 GLY B O 1
ATOM 1464 N N . ASP B 1 100 ? -6.383 10.192 24.891 1.00 42.70 99 ASP B N 1
ATOM 1465 C CA . ASP B 1 100 ? -5.966 8.808 25.116 1.00 35.66 99 ASP B CA 1
ATOM 1466 C C . ASP B 1 100 ? -6.984 7.817 24.586 1.00 39.24 99 ASP B C 1
ATOM 1467 O O . ASP B 1 100 ? -8.194 8.088 24.560 1.00 47.16 99 ASP B O 1
ATOM 1472 N N . GLY B 1 101 ? -6.474 6.660 24.183 1.00 42.12 100 GLY B N 1
ATOM 1473 C CA . GLY B 1 101 ? -7.294 5.601 23.628 1.00 47.86 100 GLY B CA 1
ATOM 1474 C C . GLY B 1 101 ? -8.276 6.160 22.619 1.00 45.30 100 GLY B C 1
ATOM 1475 O O . GLY B 1 101 ? -7.864 6.801 21.644 1.00 51.50 100 GLY B O 1
ATOM 1476 N N . PRO B 1 102 ? -9.583 5.969 22.865 1.00 46.24 101 PRO B N 1
ATOM 1477 C CA . PRO B 1 102 ? -10.513 6.248 21.793 1.00 41.40 101 PRO B CA 1
ATOM 1478 C C . PRO B 1 102 ? -11.031 7.690 21.763 1.00 31.42 101 PRO B C 1
ATOM 1479 O O . PRO B 1 102 ? -11.817 8.013 20.876 1.00 35.80 101 PRO B O 1
ATOM 1483 N N . VAL B 1 103 ? -10.590 8.546 22.691 1.00 32.54 102 VAL B N 1
ATOM 1484 C CA . VAL B 1 103 ? -11.179 9.886 22.821 1.00 27.39 102 VAL B CA 1
ATOM 1485 C C . VAL B 1 103 ? -10.728 10.812 21.698 1.00 26.08 102 VAL B C 1
ATOM 1486 O O . VAL B 1 103 ? -9.546 11.121 21.553 1.00 27.09 102 VAL B O 1
ATOM 1490 N N . GLN B 1 104 ? -11.692 11.248 20.905 1.00 20.45 103 GLN B N 1
ATOM 1491 C CA . GLN B 1 104 ? -11.413 12.147 19.812 1.00 19.85 103 GLN B CA 1
ATOM 1492 C C . GLN B 1 104 ? -12.689 12.824 19.392 1.00 18.24 103 GLN B C 1
ATOM 1493 O O . GLN B 1 104 ? -13.783 12.296 19.601 1.00 18.96 103 GLN B O 1
ATOM 1499 N N . GLY B 1 105 ? -12.545 14.009 18.815 1.00 17.45 104 GLY B N 1
ATOM 1500 C CA . GLY B 1 105 ? -13.703 14.786 18.436 1.00 17.60 104 GLY B CA 1
ATOM 1501 C C . GLY B 1 105 ? -13.363 15.939 17.528 1.00 14.81 104 GLY B C 1
ATOM 1502 O O . GLY B 1 105 ? -12.189 16.238 17.296 1.00 16.61 104 GLY B O 1
ATOM 1503 N N . ILE B 1 106 ? -14.410 16.569 17.011 1.00 14.01 105 ILE B N 1
ATOM 1504 C CA . ILE B 1 106 ? -14.297 17.754 16.185 1.00 14.33 105 ILE B CA 1
ATOM 1505 C C . ILE B 1 106 ? -15.324 18.744 16.695 1.00 14.13 105 ILE B C 1
ATOM 1506 O O . ILE B 1 106 ? -16.515 18.433 16.756 1.00 14.73 105 ILE B O 1
ATOM 1511 N N . ILE B 1 107 ? -14.860 19.927 17.070 1.00 12.84 106 ILE B N 1
ATOM 1512 C CA . ILE B 1 107 ? -15.732 20.978 17.557 1.00 11.75 106 ILE B CA 1
ATOM 1513 C C . ILE B 1 107 ? -15.569 22.215 16.691 1.00 10.84 106 ILE B C 1
ATOM 1514 O O . ILE B 1 107 ? -14.456 22.722 16.518 1.00 11.52 106 ILE B O 1
ATOM 1519 N N . ASN B 1 108 ? -16.696 22.675 16.164 1.00 10.13 107 ASN B N 1
ATOM 1520 C CA . ASN B 1 108 ? -16.779 23.846 15.293 1.00 10.13 107 ASN B CA 1
ATOM 1521 C C . ASN B 1 108 ? -17.239 25.069 16.064 1.00 10.56 107 ASN B C 1
ATOM 1522 O O . ASN B 1 108 ? -18.065 24.954 16.978 1.00 11.34 107 ASN B O 1
ATOM 1527 N N . PHE B 1 109 ? -16.717 26.228 15.671 1.00 11.09 108 PHE B N 1
ATOM 1528 C CA . PHE B 1 109 ? -17.078 27.516 16.249 1.00 11.77 108 PHE B CA 1
ATOM 1529 C C . PHE B 1 109 ? -17.448 28.445 15.111 1.00 11.78 108 PHE B C 1
ATOM 1530 O O . PHE B 1 109 ? -16.735 28.498 14.105 1.00 12.13 108 PHE B O 1
ATOM 1538 N N . GLU B 1 110 ? -18.550 29.183 15.268 1.00 12.50 109 GLU B N 1
ATOM 1539 C CA . GLU B 1 110 ? -18.980 30.137 14.243 1.00 12.54 109 GLU B CA 1
ATOM 1540 C C . GLU B 1 110 ? -19.512 31.415 14.869 1.00 12.97 109 GLU B C 1
ATOM 1541 O O . GLU B 1 110 ? -20.239 31.367 15.854 1.00 14.73 109 GLU B O 1
ATOM 1547 N N . GLN B 1 111 ? -19.141 32.549 14.273 1.00 12.32 110 GLN B N 1
ATOM 1548 C CA . GLN B 1 111 ? -19.553 33.864 14.752 1.00 12.52 110 GLN B CA 1
ATOM 1549 C C . GLN B 1 111 ? -19.858 34.808 13.592 1.00 16.26 110 GLN B C 1
ATOM 1550 O O . GLN B 1 111 ? -19.024 34.992 12.701 1.00 17.06 110 GLN B O 1
ATOM 1556 N N . LYS B 1 112 ? -21.048 35.410 13.612 1.00 18.84 111 LYS B N 1
ATOM 1557 C CA . LYS B 1 112 ? -21.423 36.393 12.586 1.00 24.60 111 LYS B CA 1
ATOM 1558 C C . LYS B 1 112 ? -20.633 37.686 12.816 1.00 27.62 111 LYS B C 1
ATOM 1559 O O . LYS B 1 112 ? -20.327 38.021 13.957 1.00 28.01 111 LYS B O 1
ATOM 1565 N N . GLU B 1 113 ? -20.293 38.401 11.742 1.00 35.64 112 GLU B N 1
ATOM 1566 C CA . GLU B 1 113 ? -19.619 39.703 11.861 1.00 41.59 112 GLU B CA 1
ATOM 1567 C C . GLU B 1 113 ? -20.639 40.815 12.101 1.00 46.71 112 GLU B C 1
ATOM 1568 O O . GLU B 1 113 ? -21.761 40.762 11.591 1.00 56.87 112 GLU B O 1
ATOM 1574 N N . SER B 1 114 ? -20.239 41.821 12.875 1.00 51.77 113 SER B N 1
ATOM 1575 C CA . SER B 1 114 ? -21.149 42.890 13.287 1.00 58.23 113 SER B CA 1
ATOM 1576 C C . SER B 1 114 ? -20.375 44.077 13.842 1.00 66.76 113 SER B C 1
ATOM 1577 O O . SER B 1 114 ? -19.283 44.387 13.367 1.00 62.07 113 SER B O 1
#

Secondary structure (DSSP, 8-state):
-PEEEEEEEESPPSEEEEEEESSTT-EEEEEEE-TTS-EEEEEEESS--SSSTT--TTPEEEEESS-SS-SS--EEEEEEEEE---TTEEEEEEEEE-STT-EEEEEEEEE-/---EEEEEEEESPPSEEE-EEEETTTEE---EEE-TTS-EEEEEEESS-BSSSTTB-TTPEEEEESSSSS-S---EEEEEEEEE---TTEEEEEEEEE-STT-EEEEEEEEE--

Nearest PDB structures (foldseek):
  5j0c-assembly1_A  TM=1.009E+00  e=1.530E-21  Homo sapiens
  5j07-assembly2_B  TM=9.551E-01  e=2.671E-12  Homo sapiens
  4bcz-assembly2_B  TM=9.850E-01  e=1.131E-10  Homo sapiens
  4xcr-assembly2_B  TM=9.768E-01  e=4.855E-10  Homo sapiens
  4bd4-assembly4_D  TM=8.967E-01  e=5.822E-08  Homo sapiens

B-factor: mean 23.65, std 13.47, range [8.87, 90.31]